Protein AF-A0A7C4URZ7-F1 (afdb_monomer_lite)

pLDDT: mean 96.56, std 5.15, range [60.91, 98.88]

Secondary structure (DSSP, 8-state):
-EEEEE-SSS--HHHHHHHTT-TTEEEEEEEE--TT-TTS---TTS-GGGTTTEEEEEE-TT-BHHHHHHHIIIIIHHHHHHH--SEEEEEE-STTBTT-TT---BB-HHHHHHHHHHHHHHHHHHSTT-EEEEE----SHHHHHHHHHHHHHHHHT---S--------SPPP--HHHHHHHHHHHT--

Structure (mmCIF, N/CA/C/O backbone):
data_AF-A0A7C4URZ7-F1
#
_entry.id   AF-A0A7C4URZ7-F1
#
loop_
_atom_site.group_PDB
_atom_site.id
_atom_site.type_symbol
_atom_site.label_atom_id
_atom_site.label_alt_id
_atom_site.label_comp_id
_atom_site.label_asym_id
_atom_site.label_entity_id
_atom_site.label_seq_id
_atom_site.pdbx_PDB_ins_code
_atom_site.Cartn_x
_atom_site.Cartn_y
_atom_site.Cartn_z
_atom_site.occupancy
_atom_site.B_iso_or_equiv
_atom_site.auth_seq_id
_atom_site.auth_comp_id
_atom_site.auth_asym_id
_atom_site.auth_atom_id
_atom_site.pdbx_PDB_model_num
ATOM 1 N N . ARG A 1 1 ? -17.005 -3.823 10.855 1.00 96.38 1 ARG A N 1
ATOM 2 C CA . ARG A 1 1 ? -16.016 -2.817 10.401 1.00 96.38 1 ARG A CA 1
ATOM 3 C C . ARG A 1 1 ? -15.170 -3.443 9.309 1.00 96.38 1 ARG A C 1
ATOM 5 O O . ARG A 1 1 ? -14.733 -4.574 9.503 1.00 96.38 1 ARG A O 1
ATOM 12 N N . VAL A 1 2 ? -14.980 -2.748 8.192 1.00 98.56 2 VAL A N 1
ATOM 13 C CA . VAL A 1 2 ? -14.210 -3.235 7.035 1.00 98.56 2 VAL A CA 1
ATOM 14 C C . VAL A 1 2 ? -13.019 -2.312 6.809 1.00 98.56 2 VAL A C 1
ATOM 16 O O . VAL A 1 2 ? -13.186 -1.099 6.845 1.00 98.56 2 VAL A O 1
ATOM 19 N N . MET A 1 3 ? -11.830 -2.869 6.615 1.00 98.75 3 MET A N 1
ATOM 20 C CA . MET A 1 3 ? -10.646 -2.101 6.230 1.00 98.75 3 MET A CA 1
ATOM 21 C C . MET A 1 3 ? -10.274 -2.445 4.794 1.00 98.75 3 MET A C 1
ATOM 23 O O . MET A 1 3 ? -10.299 -3.615 4.424 1.00 98.75 3 MET A O 1
ATOM 27 N N . ILE A 1 4 ? -9.942 -1.431 4.007 1.00 98.88 4 ILE A N 1
ATOM 28 C CA . ILE A 1 4 ? -9.441 -1.565 2.646 1.00 98.88 4 ILE A CA 1
ATOM 29 C C . ILE A 1 4 ? -8.001 -1.061 2.644 1.00 98.88 4 ILE A C 1
ATOM 31 O O . ILE A 1 4 ? -7.746 0.062 3.088 1.00 98.88 4 ILE A O 1
ATOM 35 N N . ILE A 1 5 ? -7.082 -1.898 2.178 1.00 98.81 5 ILE A N 1
ATOM 36 C CA . ILE A 1 5 ? -5.707 -1.515 1.867 1.00 98.81 5 ILE A CA 1
ATOM 37 C C . ILE A 1 5 ? -5.587 -1.551 0.348 1.00 98.81 5 ILE A C 1
ATOM 39 O O . ILE A 1 5 ? -5.891 -2.558 -0.281 1.00 98.81 5 ILE A O 1
ATOM 43 N N . ASP A 1 6 ? -5.175 -0.438 -0.222 1.00 98.88 6 ASP A N 1
ATOM 44 C CA . ASP A 1 6 ? -4.997 -0.239 -1.646 1.00 98.88 6 ASP A CA 1
ATOM 45 C C . ASP A 1 6 ? -3.515 0.030 -1.901 1.00 98.88 6 ASP A C 1
ATOM 47 O O . ASP A 1 6 ? -2.942 0.972 -1.349 1.00 98.88 6 ASP A O 1
ATOM 51 N N . TYR A 1 7 ? -2.888 -0.854 -2.666 1.00 95.94 7 TYR A N 1
ATOM 52 C CA . TYR A 1 7 ? -1.520 -0.682 -3.146 1.00 95.94 7 TYR A CA 1
ATOM 53 C C . TYR A 1 7 ? -1.430 -0.862 -4.667 1.00 95.94 7 TYR A C 1
ATOM 55 O O . TYR A 1 7 ? -0.393 -1.280 -5.180 1.00 95.94 7 TYR A O 1
ATOM 63 N N . ASP A 1 8 ? -2.513 -0.520 -5.379 1.00 98.62 8 ASP A N 1
ATOM 64 C CA . ASP A 1 8 ? -2.433 -0.064 -6.771 1.00 98.62 8 ASP A CA 1
ATOM 65 C C . ASP A 1 8 ? -1.565 1.205 -6.848 1.00 98.62 8 ASP A C 1
ATOM 67 O O . ASP A 1 8 ? -1.518 2.017 -5.917 1.00 98.62 8 ASP A O 1
ATOM 71 N N . ALA A 1 9 ? -0.843 1.387 -7.951 1.00 98.50 9 ALA A N 1
ATOM 72 C CA . ALA A 1 9 ? 0.051 2.529 -8.101 1.00 98.50 9 ALA A CA 1
ATOM 73 C C . ALA A 1 9 ? -0.673 3.881 -8.138 1.00 98.50 9 ALA A C 1
ATOM 75 O O . ALA A 1 9 ? -0.032 4.918 -7.929 1.00 98.50 9 ALA A O 1
ATOM 76 N N . HIS A 1 10 ? -1.974 3.897 -8.422 1.00 98.75 10 HIS A N 1
ATOM 77 C CA . HIS A 1 10 ? -2.792 5.096 -8.482 1.00 98.75 10 HIS A CA 1
ATOM 78 C C . HIS A 1 10 ? -3.602 5.262 -7.201 1.00 98.75 10 HIS A C 1
ATOM 80 O O . HIS A 1 10 ? -4.107 4.315 -6.612 1.00 98.75 10 HIS A O 1
ATOM 86 N N . HIS A 1 11 ? -3.797 6.511 -6.782 1.00 98.69 11 HIS A N 1
ATOM 87 C CA . HIS A 1 11 ? -4.704 6.779 -5.675 1.00 98.69 11 HIS A CA 1
ATOM 88 C C . HIS A 1 11 ? -6.128 6.326 -6.033 1.00 98.69 11 HIS A C 1
ATOM 90 O O . HIS A 1 11 ? -6.717 6.852 -6.983 1.00 98.69 11 HIS A O 1
ATOM 96 N N . GLY A 1 12 ? -6.708 5.435 -5.222 1.00 98.50 12 GLY A N 1
ATOM 97 C CA . GLY A 1 12 ? -8.110 5.012 -5.284 1.00 98.50 12 GLY A CA 1
ATOM 98 C C . GLY A 1 12 ? -9.101 6.123 -4.909 1.00 98.50 12 GLY A C 1
ATOM 99 O O . GLY A 1 12 ? -9.880 6.009 -3.960 1.00 98.50 12 GLY A O 1
ATOM 100 N N . ASN A 1 13 ? -9.098 7.219 -5.669 1.00 98.19 13 ASN A N 1
ATOM 101 C CA . ASN A 1 13 ? -9.884 8.428 -5.428 1.00 98.19 13 ASN A CA 1
ATOM 102 C C . ASN A 1 13 ? -11.398 8.167 -5.373 1.00 98.19 13 ASN A C 1
ATOM 104 O O . ASN A 1 13 ? -12.099 8.783 -4.567 1.00 98.19 13 ASN A O 1
ATOM 108 N N . GLY A 1 14 ? -11.905 7.240 -6.191 1.00 98.31 14 GLY A N 1
ATOM 109 C CA . GLY A 1 14 ? -13.301 6.805 -6.158 1.00 98.31 14 GLY A CA 1
ATOM 110 C C . GLY A 1 14 ? -13.665 6.128 -4.835 1.00 98.31 14 GLY A C 1
ATOM 111 O O . GLY A 1 14 ? -14.660 6.496 -4.207 1.00 98.31 14 GLY A O 1
ATOM 112 N N . THR A 1 15 ? -12.823 5.199 -4.376 1.00 98.50 15 THR A N 1
ATOM 113 C CA . THR A 1 15 ? -12.983 4.493 -3.097 1.00 98.50 15 THR A CA 1
ATOM 114 C C . THR A 1 15 ? -12.911 5.468 -1.923 1.00 98.50 15 THR A C 1
ATOM 116 O O . THR A 1 15 ? -13.807 5.471 -1.075 1.00 98.50 15 THR A O 1
ATOM 119 N N . GLN A 1 16 ? -11.926 6.374 -1.915 1.00 98.44 16 GLN A N 1
ATOM 120 C CA . GLN A 1 16 ? -11.837 7.437 -0.912 1.00 98.44 16 GLN A CA 1
ATOM 121 C C . GLN A 1 16 ? -13.115 8.287 -0.874 1.00 98.44 16 GLN A C 1
ATOM 123 O O . GLN A 1 16 ? -13.692 8.487 0.197 1.00 98.44 16 GLN A O 1
ATOM 128 N N . ALA A 1 17 ? -13.573 8.784 -2.027 1.00 98.00 17 ALA A N 1
ATOM 129 C CA . ALA A 1 17 ? -14.741 9.658 -2.109 1.00 98.00 17 ALA A CA 1
ATOM 130 C C . ALA A 1 17 ? -16.023 8.960 -1.629 1.00 98.00 17 ALA A C 1
ATOM 132 O O . ALA A 1 17 ? -16.805 9.552 -0.883 1.00 98.00 17 ALA A O 1
ATOM 133 N N . ALA A 1 18 ? -16.218 7.693 -2.007 1.00 98.12 18 ALA A N 1
ATOM 134 C CA . ALA A 1 18 ? -17.380 6.907 -1.607 1.00 98.12 18 ALA A CA 1
ATOM 135 C C . ALA A 1 18 ? -17.420 6.633 -0.093 1.00 98.12 18 ALA A C 1
ATOM 137 O O . ALA A 1 18 ? -18.496 6.586 0.503 1.00 98.12 18 ALA A O 1
ATOM 138 N N . LEU A 1 19 ? -16.253 6.469 0.537 1.00 97.56 19 LEU A N 1
ATOM 139 C CA . LEU A 1 19 ? -16.133 6.061 1.938 1.00 97.56 19 LEU A CA 1
ATOM 140 C C . LEU A 1 19 ? -15.854 7.227 2.891 1.00 97.56 19 LEU A C 1
ATOM 142 O O . LEU A 1 19 ? -15.791 7.027 4.107 1.00 97.56 19 LEU A O 1
ATOM 146 N N . LEU A 1 20 ? -15.721 8.456 2.382 1.00 96.56 20 LEU A N 1
ATOM 147 C CA . LEU A 1 20 ? -15.306 9.619 3.170 1.00 96.56 20 LEU A CA 1
ATOM 148 C C . LEU A 1 20 ? -16.192 9.883 4.394 1.00 96.56 20 LEU A C 1
ATOM 150 O O . LEU A 1 20 ? -15.677 10.373 5.390 1.00 96.56 20 LEU A O 1
ATOM 154 N N . ASN A 1 21 ? -17.475 9.513 4.370 1.00 96.12 21 ASN A N 1
ATOM 155 C CA . ASN A 1 21 ? -18.400 9.683 5.501 1.00 96.12 21 ASN A CA 1
ATOM 156 C C . ASN A 1 21 ? -18.914 8.353 6.087 1.00 96.12 21 ASN A C 1
ATOM 158 O O . ASN A 1 21 ? -19.810 8.354 6.926 1.00 96.12 21 ASN A O 1
ATOM 162 N N . GLU A 1 22 ? -18.370 7.214 5.654 1.00 97.75 22 GLU A N 1
ATOM 163 C CA . GLU A 1 22 ? -18.776 5.894 6.138 1.00 97.75 22 GLU A CA 1
ATOM 164 C C . GLU A 1 22 ? -17.850 5.431 7.272 1.00 97.75 22 GLU A C 1
ATOM 166 O O . GLU A 1 22 ? -16.783 4.862 7.048 1.00 97.75 22 GLU A O 1
ATOM 171 N N . GLU A 1 23 ? -18.253 5.670 8.520 1.00 96.75 23 GLU A N 1
ATOM 172 C CA . GLU A 1 23 ? -17.434 5.360 9.702 1.00 96.75 23 GLU A CA 1
ATOM 173 C C . GLU A 1 23 ? -17.198 3.857 9.922 1.00 96.75 23 GLU A C 1
ATOM 175 O O . GLU A 1 23 ? -16.264 3.468 10.628 1.00 96.75 23 GLU A O 1
ATOM 180 N N . ARG A 1 24 ? -18.008 2.983 9.309 1.00 98.06 24 ARG A N 1
ATOM 181 C CA . ARG A 1 24 ? -17.829 1.526 9.408 1.00 98.06 24 ARG A CA 1
ATOM 182 C C . ARG A 1 24 ? -16.720 1.005 8.494 1.00 98.06 24 ARG A C 1
ATOM 184 O O . ARG A 1 24 ? -16.402 -0.189 8.604 1.00 98.06 24 ARG A O 1
ATOM 191 N N . VAL A 1 25 ? -16.149 1.857 7.635 1.00 98.56 25 VAL A N 1
ATOM 192 C CA . VAL A 1 25 ? -15.098 1.503 6.676 1.00 98.56 25 VAL A CA 1
ATOM 193 C C . VAL A 1 25 ? -13.885 2.429 6.803 1.00 98.56 25 VAL A C 1
ATOM 195 O O . VAL A 1 25 ? -14.021 3.652 6.886 1.00 98.56 25 VAL A O 1
ATOM 198 N N . ALA A 1 26 ? -12.696 1.833 6.801 1.00 98.62 26 ALA A N 1
ATOM 199 C CA . ALA A 1 26 ? -11.421 2.535 6.719 1.00 98.62 26 ALA A CA 1
ATOM 200 C C . ALA A 1 26 ? -10.718 2.201 5.400 1.00 98.62 26 ALA A C 1
ATOM 202 O O . ALA A 1 26 ? -10.806 1.069 4.930 1.00 98.62 26 ALA A O 1
ATOM 203 N N . PHE A 1 27 ? -10.045 3.183 4.814 1.00 98.88 27 PHE A N 1
ATOM 204 C CA . PHE A 1 27 ? -9.352 3.092 3.535 1.00 98.88 27 PHE A CA 1
ATOM 205 C C . PHE A 1 27 ? -7.931 3.640 3.679 1.00 98.88 27 PHE A C 1
ATOM 207 O O . PHE A 1 27 ? -7.735 4.751 4.178 1.00 98.88 27 PHE A O 1
ATOM 214 N N . LEU A 1 28 ? -6.954 2.850 3.252 1.00 98.81 28 LEU A N 1
ATOM 215 C CA . LEU A 1 28 ? -5.555 3.236 3.152 1.00 98.81 28 LEU A CA 1
ATOM 216 C C . LEU A 1 28 ? -5.117 3.035 1.709 1.00 98.81 28 LEU A C 1
ATOM 218 O O . LEU A 1 28 ? -5.299 1.940 1.195 1.00 98.81 28 LEU A O 1
ATOM 222 N N . SER A 1 29 ? -4.524 4.054 1.091 1.00 98.81 29 SER A N 1
ATOM 223 C CA . SER A 1 29 ? -3.971 3.965 -0.263 1.00 98.81 29 SER A CA 1
ATOM 224 C C . SER A 1 29 ? -2.484 4.310 -0.273 1.00 98.81 29 SER A C 1
ATOM 226 O O . SER A 1 29 ? -2.094 5.377 0.209 1.00 98.81 29 SER A O 1
ATOM 228 N N . VAL A 1 30 ? -1.667 3.409 -0.819 1.00 98.81 30 VAL A N 1
ATOM 229 C CA . VAL A 1 30 ? -0.232 3.574 -1.070 1.00 98.81 30 VAL A CA 1
ATOM 230 C C . VAL A 1 30 ? -0.025 3.684 -2.569 1.00 98.81 30 VAL A C 1
ATOM 232 O O . VAL A 1 30 ? -0.192 2.704 -3.279 1.00 98.81 30 VAL A O 1
ATOM 235 N N . HIS A 1 31 ? 0.342 4.866 -3.047 1.00 98.81 31 HIS A N 1
ATOM 236 C CA . HIS A 1 31 ? 0.322 5.163 -4.477 1.00 98.81 31 HIS A CA 1
ATOM 237 C C . HIS A 1 31 ? 1.449 6.112 -4.862 1.00 98.81 31 HIS A C 1
ATOM 239 O O . HIS A 1 31 ? 1.954 6.886 -4.044 1.00 98.81 31 HIS A O 1
ATOM 245 N N . GLN A 1 32 ? 1.809 6.106 -6.140 1.00 98.62 32 GLN A N 1
ATOM 246 C CA . GLN A 1 32 ? 2.707 7.099 -6.700 1.00 98.62 32 GLN A CA 1
ATOM 247 C C . GLN A 1 32 ? 2.042 8.477 -6.673 1.00 98.62 32 GLN A C 1
ATOM 249 O O . GLN A 1 32 ? 0.879 8.643 -7.044 1.00 98.62 32 GLN A O 1
ATOM 254 N N . PHE A 1 33 ? 2.793 9.497 -6.263 1.00 97.94 33 PHE A N 1
ATOM 255 C CA . PHE A 1 33 ? 2.275 10.856 -6.204 1.00 97.94 33 PHE A CA 1
ATOM 256 C C . PHE A 1 33 ? 3.335 11.884 -6.591 1.00 97.94 33 PHE A C 1
ATOM 258 O O . PHE A 1 33 ? 4.322 12.105 -5.891 1.00 97.94 33 PHE A O 1
ATOM 265 N N . GLN A 1 34 ? 3.093 12.563 -7.708 1.00 94.38 34 GLN A N 1
ATOM 266 C CA . GLN A 1 34 ? 3.902 13.677 -8.192 1.00 94.38 34 GLN A CA 1
ATOM 267 C C . GLN A 1 34 ? 3.040 14.617 -9.048 1.00 94.38 34 GLN A C 1
ATOM 269 O O . GLN A 1 34 ? 1.986 14.197 -9.539 1.00 94.38 34 GLN A O 1
ATOM 274 N N . PRO A 1 35 ? 3.447 15.885 -9.252 1.00 94.00 35 PRO A N 1
ATOM 275 C CA . PRO A 1 35 ? 2.690 16.819 -10.078 1.00 94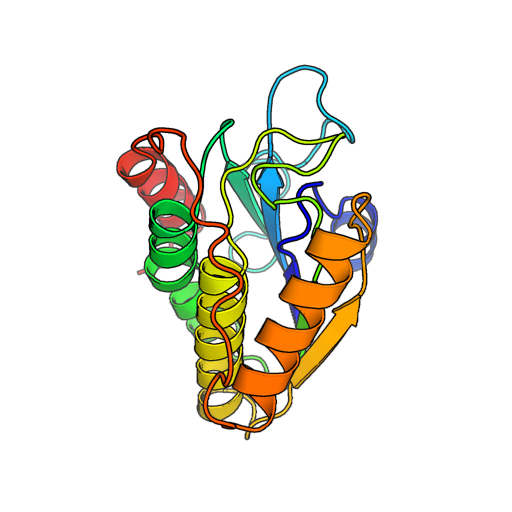.00 35 PRO A CA 1
AT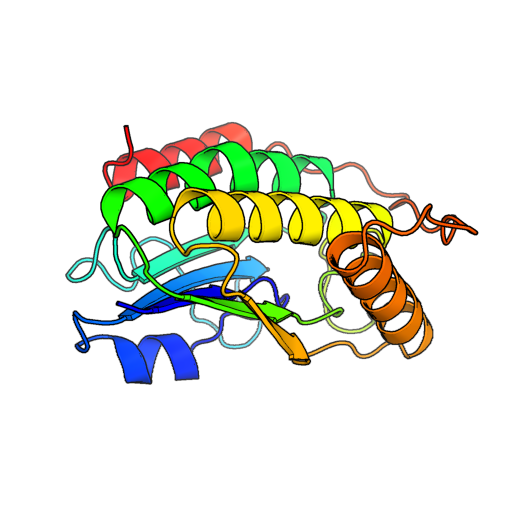OM 276 C C . PRO A 1 35 ? 2.376 16.243 -11.466 1.00 94.00 35 PRO A C 1
ATOM 278 O O . PRO A 1 35 ? 3.276 15.828 -12.192 1.00 94.00 35 PRO A O 1
ATOM 281 N N . GLY A 1 36 ? 1.092 16.230 -11.830 1.00 93.00 36 GLY A N 1
ATOM 282 C CA . GLY A 1 36 ? 0.617 15.724 -13.121 1.00 93.00 36 GLY A CA 1
ATOM 283 C C . GLY A 1 36 ? 0.405 14.207 -13.205 1.00 93.00 36 GLY A C 1
ATOM 284 O O . GLY A 1 36 ? -0.051 13.743 -14.246 1.00 93.00 36 GLY A O 1
ATOM 285 N N . PHE A 1 37 ? 0.683 13.438 -12.146 1.00 96.75 37 PHE A N 1
ATOM 286 C CA . PHE A 1 37 ? 0.364 12.008 -12.111 1.00 96.75 37 PHE A CA 1
ATOM 287 C C . PHE A 1 37 ? -1.135 11.783 -11.875 1.00 96.75 37 PHE A C 1
ATOM 289 O O . PHE A 1 37 ? -1.749 12.466 -11.052 1.00 96.75 37 PHE A O 1
ATOM 296 N N . TYR A 1 38 ? -1.736 10.847 -12.611 1.00 97.56 38 TYR A N 1
ATOM 297 C CA . TYR A 1 38 ? -3.151 10.506 -12.458 1.00 97.56 38 TYR A CA 1
ATOM 298 C C . TYR A 1 38 ? -3.405 9.878 -11.074 1.00 97.56 38 TYR A C 1
ATOM 300 O O . TYR A 1 38 ? -2.566 9.118 -10.604 1.00 97.56 38 TYR A O 1
ATOM 308 N N . PRO A 1 39 ? -4.536 10.152 -10.401 1.00 97.88 39 PRO A N 1
ATOM 309 C CA . PRO A 1 39 ? -5.635 11.052 -10.776 1.00 97.88 39 PRO A CA 1
ATOM 310 C C . PRO A 1 39 ? -5.457 12.511 -10.311 1.00 97.88 39 PRO A C 1
ATOM 312 O O . PRO A 1 39 ? -6.410 13.287 -10.356 1.00 97.88 39 PRO A O 1
ATOM 315 N N . GLY A 1 40 ? -4.277 12.900 -9.823 1.00 96.94 40 GLY A N 1
ATOM 316 C CA . GLY A 1 40 ? -4.013 14.242 -9.283 1.00 96.94 40 GLY A CA 1
ATOM 317 C C . GLY A 1 40 ? -4.535 14.471 -7.858 1.00 96.94 40 GLY A C 1
ATOM 318 O O . GLY A 1 40 ? -4.593 15.611 -7.404 1.00 96.94 40 GLY A O 1
ATOM 319 N N . THR A 1 41 ? -4.911 13.397 -7.162 1.00 97.88 41 THR A N 1
ATOM 320 C CA . THR A 1 41 ? -5.321 13.362 -5.744 1.00 97.88 41 THR A CA 1
ATOM 321 C C . THR A 1 41 ? -4.483 12.312 -5.008 1.00 97.88 41 THR A C 1
ATOM 323 O O . THR A 1 41 ? -3.671 11.638 -5.639 1.00 97.88 41 THR A O 1
ATOM 326 N N . GLY A 1 42 ? -4.657 12.175 -3.696 1.00 97.62 42 GLY A N 1
ATOM 327 C CA . GLY A 1 42 ? -3.889 11.270 -2.839 1.00 97.62 42 GLY A CA 1
ATOM 328 C C . GLY A 1 42 ? -2.893 11.991 -1.926 1.00 97.62 42 GLY A C 1
ATOM 329 O O . GLY A 1 42 ? -1.991 11.384 -1.352 1.00 97.62 42 GLY A O 1
ATOM 330 N N . ALA A 1 43 ? -3.031 13.307 -1.740 1.00 97.75 43 ALA A N 1
ATOM 331 C CA . ALA A 1 43 ? -2.155 14.007 -0.807 1.00 97.75 43 ALA A CA 1
ATOM 332 C C . ALA A 1 43 ? -2.424 13.538 0.638 1.00 97.75 43 ALA A C 1
ATOM 334 O O . ALA A 1 43 ? -3.568 13.320 1.046 1.00 97.75 43 ALA A O 1
ATOM 335 N N . MET A 1 44 ? -1.368 13.441 1.454 1.00 96.88 44 MET A N 1
ATOM 336 C CA . MET A 1 44 ? -1.447 13.014 2.865 1.00 96.88 44 MET A CA 1
ATOM 337 C C . MET A 1 44 ? -2.481 13.815 3.685 1.00 96.88 44 MET A C 1
ATOM 339 O O . MET A 1 44 ? -3.123 13.299 4.600 1.00 96.88 44 MET A O 1
ATOM 343 N N . ASN A 1 45 ? -2.645 15.100 3.376 1.00 96.00 45 ASN A N 1
ATOM 344 C CA . ASN A 1 45 ? -3.530 16.021 4.086 1.00 96.00 45 ASN A CA 1
ATOM 345 C C . ASN A 1 45 ? -4.901 16.211 3.412 1.00 96.00 45 ASN A C 1
ATOM 347 O O . ASN A 1 45 ? -5.623 17.125 3.800 1.00 96.00 45 ASN A O 1
ATOM 351 N N . GLU A 1 46 ? -5.268 15.377 2.437 1.00 95.56 46 GLU A N 1
ATOM 352 C CA . GLU A 1 46 ? -6.494 15.552 1.645 1.00 95.56 46 GLU A CA 1
ATOM 353 C C . GLU A 1 46 ? -7.783 15.230 2.421 1.00 95.56 46 GLU A C 1
ATOM 355 O O . GLU A 1 46 ? -8.825 15.829 2.165 1.00 95.56 46 GLU A O 1
ATOM 360 N N . ALA A 1 47 ? -7.711 14.358 3.433 1.00 95.69 47 ALA A N 1
ATOM 361 C CA . ALA A 1 47 ? -8.851 13.977 4.274 1.00 95.69 47 ALA A CA 1
ATOM 362 C C . ALA A 1 47 ? -8.648 14.346 5.764 1.00 95.69 47 ALA A C 1
ATOM 364 O O . ALA A 1 47 ? -8.672 13.474 6.639 1.00 95.69 47 ALA A O 1
ATOM 365 N N . PRO A 1 48 ? -8.466 15.636 6.118 1.00 96.25 48 PRO A N 1
ATOM 366 C CA . PRO A 1 48 ? -8.096 16.047 7.477 1.00 96.25 48 PRO A CA 1
ATOM 367 C C . PRO A 1 48 ? -9.180 15.748 8.525 1.00 96.25 48 PRO A C 1
ATOM 369 O O . PRO A 1 48 ? -8.871 15.632 9.710 1.00 96.25 48 PRO A O 1
ATOM 372 N N . HIS A 1 49 ? -10.437 15.596 8.102 1.00 95.81 49 HIS A N 1
ATOM 373 C CA . HIS A 1 49 ? -11.576 15.273 8.967 1.00 95.81 49 HIS A CA 1
ATOM 374 C C . HIS A 1 49 ? -11.765 13.766 9.198 1.00 95.81 49 HIS A C 1
ATOM 376 O O . HIS A 1 49 ? -12.556 13.378 10.050 1.00 95.81 49 HIS A O 1
ATOM 382 N N . ALA A 1 50 ? -11.034 12.918 8.467 1.00 97.06 50 ALA A N 1
ATOM 383 C CA . ALA A 1 50 ? -11.129 11.462 8.547 1.00 97.06 50 ALA A CA 1
ATOM 384 C C . ALA A 1 50 ? -9.784 10.812 8.917 1.00 97.06 50 ALA A C 1
ATOM 386 O O . ALA A 1 50 ? -9.499 9.681 8.522 1.00 97.06 50 ALA A O 1
ATOM 387 N N . LYS A 1 51 ? -8.942 11.518 9.689 1.00 96.38 51 LYS A N 1
ATOM 388 C CA . LYS A 1 51 ? -7.665 10.982 10.187 1.00 96.38 51 LYS A CA 1
ATOM 389 C C . LYS A 1 51 ? -7.862 9.628 10.870 1.00 96.38 51 LYS A C 1
ATOM 391 O O . LYS A 1 51 ? -8.867 9.413 11.541 1.00 96.38 51 LYS A O 1
ATOM 396 N N . LYS A 1 52 ? -6.879 8.733 10.716 1.00 96.50 52 LYS A N 1
ATOM 397 C CA . LYS A 1 52 ? -6.908 7.340 11.200 1.00 96.50 52 LYS A CA 1
ATOM 398 C C . LYS A 1 52 ? -7.964 6.445 10.539 1.00 96.50 52 LYS A C 1
ATOM 400 O O . LYS A 1 52 ? -8.050 5.278 10.904 1.00 96.50 52 LYS A O 1
ATOM 405 N N . ARG A 1 53 ? -8.748 6.955 9.580 1.00 97.75 53 ARG A N 1
ATOM 406 C CA . ARG A 1 53 ? -9.734 6.175 8.817 1.00 97.75 53 ARG A CA 1
ATOM 407 C C . ARG A 1 53 ? -9.522 6.270 7.309 1.00 97.75 53 ARG A C 1
ATOM 409 O O . ARG A 1 53 ? -9.656 5.257 6.643 1.00 97.75 53 ARG A O 1
ATOM 416 N N . ILE A 1 54 ? -9.181 7.451 6.799 1.00 98.56 54 ILE A N 1
ATOM 417 C CA . ILE A 1 54 ? -8.707 7.674 5.431 1.00 98.56 54 ILE A CA 1
ATOM 418 C C . ILE A 1 54 ? -7.228 8.053 5.522 1.00 98.56 54 ILE A C 1
ATOM 420 O O . ILE A 1 54 ? -6.890 9.068 6.141 1.00 98.56 54 ILE A O 1
ATOM 424 N N . VAL A 1 55 ? -6.357 7.207 4.974 1.00 98.75 55 VAL A N 1
ATOM 425 C CA . VAL A 1 55 ? -4.897 7.330 5.077 1.00 98.75 55 VAL A CA 1
ATOM 426 C C . VAL A 1 55 ? -4.289 7.278 3.682 1.00 98.75 55 VAL A C 1
ATOM 428 O O . VAL A 1 55 ? -4.351 6.250 3.017 1.00 98.75 55 VAL A O 1
ATOM 431 N N . ASN A 1 56 ? -3.665 8.374 3.263 1.00 98.75 56 ASN A N 1
ATOM 432 C CA . ASN A 1 56 ? -2.955 8.433 1.991 1.00 98.75 56 ASN A CA 1
ATOM 433 C C . ASN A 1 56 ? -1.453 8.386 2.236 1.00 98.75 56 ASN A C 1
ATOM 435 O O . ASN A 1 56 ? -0.919 9.190 3.007 1.00 98.75 56 ASN A O 1
ATOM 439 N N . VAL A 1 57 ? -0.785 7.466 1.547 1.00 98.75 57 VAL A N 1
ATOM 440 C CA . VAL A 1 57 ? 0.664 7.278 1.561 1.00 98.75 57 VAL A CA 1
ATOM 441 C C . VAL A 1 57 ? 1.202 7.606 0.162 1.00 98.75 57 VAL A C 1
ATOM 443 O O . VAL A 1 57 ? 1.416 6.704 -0.646 1.00 98.75 57 VAL A O 1
ATOM 446 N N . PRO A 1 58 ? 1.390 8.903 -0.152 1.00 98.44 58 PRO A N 1
ATOM 447 C CA . PRO A 1 58 ? 1.963 9.328 -1.423 1.00 98.44 58 PRO A CA 1
ATOM 448 C C . PRO A 1 58 ? 3.458 8.994 -1.472 1.00 98.44 58 PRO A C 1
ATOM 450 O O . PRO A 1 58 ? 4.237 9.523 -0.670 1.00 98.44 58 PRO A O 1
ATOM 453 N N . LEU A 1 59 ? 3.856 8.158 -2.429 1.00 98.56 59 LEU A N 1
ATOM 454 C CA . LEU A 1 59 ? 5.231 7.712 -2.633 1.00 98.56 59 LEU A CA 1
ATOM 455 C C . LEU A 1 59 ? 5.885 8.375 -3.859 1.00 98.56 59 LEU A C 1
ATOM 457 O O . LEU A 1 59 ? 5.215 8.636 -4.865 1.00 98.56 59 LEU A O 1
ATOM 461 N N . PRO A 1 60 ? 7.200 8.654 -3.795 1.00 98.00 60 PRO A N 1
ATOM 462 C CA . PRO A 1 60 ? 7.968 9.097 -4.952 1.00 98.00 60 PRO A CA 1
ATOM 463 C C . PRO A 1 60 ? 8.251 7.937 -5.918 1.00 98.00 60 PRO A C 1
ATOM 465 O O . PRO A 1 60 ? 8.112 6.762 -5.577 1.00 98.00 60 PRO A O 1
ATOM 468 N N . ALA A 1 61 ? 8.716 8.274 -7.122 1.00 97.56 61 ALA A N 1
ATOM 469 C CA . ALA A 1 61 ? 9.225 7.291 -8.073 1.00 97.56 61 ALA A CA 1
ATOM 470 C C . ALA A 1 61 ? 10.314 6.401 -7.442 1.00 97.56 61 ALA A C 1
ATOM 472 O O . ALA A 1 61 ? 11.131 6.869 -6.647 1.00 97.56 61 ALA A O 1
ATOM 473 N N . ARG A 1 62 ? 10.351 5.137 -7.870 1.00 98.31 62 ARG A N 1
ATOM 474 C CA . ARG A 1 62 ? 11.264 4.054 -7.472 1.00 98.31 62 ARG A CA 1
ATOM 475 C C . ARG A 1 62 ? 11.099 3.541 -6.047 1.00 98.31 62 ARG A C 1
ATOM 477 O O . ARG A 1 62 ? 11.861 2.666 -5.657 1.00 98.31 62 ARG A O 1
ATOM 484 N N . ALA A 1 63 ? 10.125 4.035 -5.283 1.00 98.62 63 ALA A N 1
ATOM 485 C CA . ALA A 1 63 ? 9.752 3.403 -4.023 1.00 98.62 63 ALA A CA 1
ATOM 486 C C . ALA A 1 63 ? 9.374 1.935 -4.282 1.00 98.62 63 ALA A C 1
ATOM 488 O O . ALA A 1 63 ? 8.432 1.668 -5.033 1.00 98.62 63 ALA A O 1
ATOM 489 N N . GLY A 1 64 ? 10.152 1.008 -3.725 1.00 98.38 64 GLY A N 1
ATOM 490 C CA . GLY A 1 64 ? 10.088 -0.415 -4.033 1.00 98.38 64 GLY A CA 1
ATOM 491 C C . GLY A 1 64 ? 9.947 -1.267 -2.784 1.00 98.38 64 GLY A C 1
ATOM 492 O O . GLY A 1 64 ? 9.342 -0.842 -1.801 1.00 98.38 64 GLY A O 1
ATOM 493 N N . ASP A 1 65 ? 10.459 -2.491 -2.840 1.00 98.50 65 ASP A N 1
ATOM 494 C CA . ASP A 1 65 ? 10.222 -3.516 -1.822 1.00 98.50 65 ASP A CA 1
ATOM 495 C C . ASP A 1 65 ? 10.550 -3.038 -0.398 1.00 98.50 65 ASP A C 1
ATOM 497 O O . ASP A 1 65 ? 9.744 -3.243 0.513 1.00 98.50 65 ASP A O 1
ATOM 501 N N . THR A 1 66 ? 11.677 -2.344 -0.211 1.00 98.38 66 THR A N 1
ATOM 502 C CA . THR A 1 66 ? 12.125 -1.852 1.103 1.00 98.38 66 THR A CA 1
ATOM 503 C C . THR A 1 66 ? 11.208 -0.748 1.626 1.00 98.38 66 THR A C 1
ATOM 505 O O . THR A 1 66 ? 10.803 -0.760 2.791 1.00 98.38 66 THR A O 1
ATOM 508 N N . VAL A 1 67 ? 10.839 0.206 0.765 1.00 98.62 67 VAL A N 1
ATOM 509 C CA . VAL A 1 67 ? 9.914 1.286 1.133 1.00 98.62 67 VAL A CA 1
ATOM 510 C C . VAL A 1 67 ? 8.531 0.726 1.463 1.00 98.62 67 VAL A C 1
ATOM 512 O O . VAL A 1 67 ? 7.940 1.116 2.469 1.00 98.62 67 VAL A O 1
ATOM 515 N N . TYR A 1 68 ? 8.015 -0.203 0.658 1.00 98.62 68 TYR A N 1
ATOM 516 C CA . TYR A 1 68 ? 6.709 -0.824 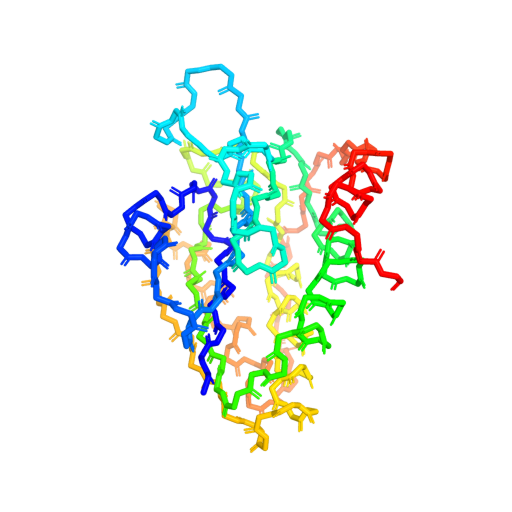0.881 1.00 98.62 68 TYR A CA 1
ATOM 517 C C . TYR A 1 68 ? 6.679 -1.696 2.142 1.00 98.62 68 TYR A C 1
ATOM 519 O O . TYR A 1 68 ? 5.683 -1.669 2.867 1.00 98.62 68 TYR A O 1
ATOM 527 N N . GLU A 1 69 ? 7.764 -2.411 2.454 1.00 98.25 69 GLU A N 1
ATOM 528 C CA . GLU A 1 69 ? 7.906 -3.110 3.734 1.00 98.25 69 GLU A CA 1
ATOM 529 C C . GLU A 1 69 ? 7.834 -2.124 4.905 1.00 98.25 69 GLU A C 1
ATOM 531 O O . GLU A 1 69 ? 7.054 -2.328 5.840 1.00 98.25 69 GLU A O 1
ATOM 536 N N . TYR A 1 70 ? 8.567 -1.011 4.821 1.00 98.31 70 TYR A N 1
ATOM 537 C CA . TYR A 1 70 ? 8.536 0.014 5.860 1.00 98.31 70 TYR A CA 1
ATOM 538 C C . TYR A 1 70 ? 7.143 0.649 6.005 1.00 98.31 70 TYR A C 1
ATOM 540 O O . TYR A 1 70 ? 6.672 0.850 7.124 1.00 98.31 70 TYR A O 1
ATOM 548 N N . VAL A 1 71 ? 6.427 0.908 4.903 1.00 98.50 71 VAL A N 1
ATOM 549 C CA . VAL A 1 71 ? 5.025 1.365 4.945 1.00 98.50 71 VAL A CA 1
ATOM 550 C C . VAL A 1 71 ? 4.129 0.333 5.636 1.00 98.50 71 VAL A C 1
ATOM 552 O O . VAL A 1 71 ? 3.304 0.706 6.475 1.00 98.50 71 VAL A O 1
ATOM 555 N N . ALA A 1 72 ? 4.277 -0.954 5.322 1.00 97.88 72 ALA A N 1
ATOM 556 C CA . ALA A 1 72 ? 3.470 -2.000 5.939 1.00 97.88 72 ALA A CA 1
ATOM 557 C C . ALA A 1 72 ? 3.695 -2.067 7.460 1.00 97.88 72 ALA A C 1
ATOM 559 O O . ALA A 1 72 ? 2.730 -2.088 8.232 1.00 97.88 72 ALA A O 1
ATOM 560 N N . ASP A 1 73 ? 4.951 -2.000 7.899 1.00 96.31 73 ASP A N 1
ATOM 561 C CA . ASP A 1 73 ? 5.304 -2.071 9.317 1.00 96.31 73 ASP A CA 1
ATOM 562 C C . ASP A 1 73 ? 4.894 -0.806 10.084 1.00 96.31 73 ASP A C 1
ATOM 564 O O . ASP A 1 73 ? 4.358 -0.891 11.190 1.00 96.31 73 ASP A O 1
ATOM 568 N N . GLN A 1 74 ? 5.107 0.375 9.497 1.00 97.69 74 GLN A N 1
ATOM 569 C CA . GLN A 1 74 ? 4.899 1.654 10.182 1.00 97.69 74 GLN A CA 1
ATOM 570 C C . GLN A 1 74 ? 3.488 2.226 10.034 1.00 97.69 74 GLN A C 1
ATOM 572 O O . GLN A 1 74 ? 3.101 3.086 10.829 1.00 97.69 74 GLN A O 1
ATOM 577 N N . ILE A 1 75 ? 2.720 1.790 9.030 1.00 98.31 75 ILE A N 1
ATOM 578 C CA . ILE A 1 75 ? 1.387 2.331 8.743 1.00 98.31 75 ILE A CA 1
ATOM 579 C C . ILE A 1 75 ? 0.311 1.246 8.788 1.00 98.31 75 ILE A C 1
ATOM 581 O O . ILE A 1 75 ? -0.682 1.454 9.485 1.00 98.31 75 ILE A O 1
ATOM 585 N N . PHE A 1 76 ? 0.459 0.102 8.103 1.00 98.25 76 PHE A N 1
ATOM 586 C CA . PHE A 1 76 ? -0.654 -0.865 8.003 1.00 98.25 76 PHE A CA 1
ATOM 587 C C . PHE A 1 76 ? -1.027 -1.422 9.376 1.00 98.25 76 PHE A C 1
ATOM 589 O O . PHE A 1 76 ? -2.208 -1.479 9.731 1.00 98.25 76 PHE A O 1
ATOM 596 N N . LYS A 1 77 ? -0.017 -1.789 10.168 1.00 96.31 77 LYS A N 1
ATOM 597 C CA . LYS A 1 77 ? -0.210 -2.339 11.508 1.00 96.31 77 LYS A CA 1
ATOM 598 C C . LYS A 1 77 ? -0.861 -1.325 12.470 1.00 96.31 77 LYS A C 1
ATOM 600 O O . LYS A 1 77 ? -1.946 -1.639 12.970 1.00 96.31 77 LYS A O 1
ATOM 605 N N . PRO A 1 78 ? -0.333 -0.099 12.665 1.00 97.56 78 PRO A N 1
ATOM 606 C CA . PRO A 1 78 ? -1.005 0.904 13.500 1.00 97.56 78 PRO A CA 1
ATOM 607 C C . PRO A 1 78 ? -2.392 1.319 12.989 1.00 97.56 78 PRO A C 1
ATOM 609 O O . PRO A 1 78 ? -3.293 1.624 13.778 1.00 97.56 78 PRO A O 1
ATOM 612 N N . PHE A 1 79 ? -2.600 1.313 11.669 1.00 98.38 79 PHE A N 1
ATOM 613 C CA . PHE A 1 79 ? -3.906 1.583 11.074 1.00 98.38 79 PHE A CA 1
ATOM 614 C C . PHE A 1 79 ? -4.935 0.514 11.464 1.00 98.38 79 PHE A C 1
ATOM 616 O O . PHE A 1 79 ? -6.023 0.848 11.950 1.00 98.38 79 PHE A O 1
ATOM 623 N N . ALA A 1 80 ? -4.569 -0.766 11.346 1.00 98.19 80 ALA A N 1
ATOM 624 C CA . ALA A 1 80 ? -5.404 -1.883 11.775 1.00 98.19 80 ALA A CA 1
ATOM 625 C C . ALA A 1 80 ? -5.683 -1.849 13.288 1.00 98.19 80 ALA A C 1
ATOM 627 O O . ALA A 1 80 ? -6.831 -2.030 13.697 1.00 98.19 80 ALA A O 1
ATOM 628 N N . GLU A 1 81 ? -4.685 -1.543 14.122 1.00 97.38 81 GLU A N 1
ATOM 629 C CA . GLU A 1 81 ? -4.850 -1.411 15.579 1.00 97.38 81 GLU A CA 1
ATOM 630 C C . GLU A 1 81 ? -5.817 -0.289 15.966 1.00 97.38 81 GLU A C 1
ATOM 632 O O . GLU A 1 81 ? -6.679 -0.465 16.836 1.00 97.38 81 GLU A O 1
ATOM 637 N N . SER A 1 82 ? -5.700 0.858 15.293 1.00 97.50 82 SER A N 1
ATOM 638 C CA . SER A 1 82 ? -6.565 2.011 15.528 1.00 97.50 82 SER A CA 1
ATOM 639 C C . SER A 1 82 ? -8.013 1.728 15.121 1.00 97.50 82 SER A C 1
ATOM 641 O O . SER A 1 82 ? -8.938 2.159 15.811 1.00 97.50 82 SER A O 1
ATOM 643 N N . PHE A 1 83 ? -8.231 1.030 14.004 1.00 98.31 83 PHE A N 1
ATOM 644 C CA . PHE A 1 83 ? -9.569 0.825 13.442 1.00 98.31 83 PHE A CA 1
ATOM 645 C C . PHE A 1 83 ? -10.255 -0.471 13.913 1.00 98.31 83 PHE A C 1
ATOM 647 O O . PHE A 1 83 ? -11.488 -0.552 13.971 1.00 98.31 83 PHE A O 1
ATOM 654 N N . LYS A 1 84 ? -9.468 -1.486 14.286 1.00 98.12 84 LYS A N 1
ATOM 655 C CA . LYS A 1 84 ? -9.909 -2.825 14.706 1.00 98.12 84 LYS A CA 1
ATOM 656 C C . LYS A 1 84 ? -10.859 -3.457 13.677 1.00 98.12 84 LYS A C 1
ATOM 658 O O . LYS A 1 84 ? -12.048 -3.612 13.984 1.00 98.12 84 LYS A O 1
ATOM 663 N N . PRO A 1 85 ? -10.416 -3.740 12.441 1.00 98.62 85 PRO A N 1
ATOM 664 C CA . PRO A 1 85 ? -11.287 -4.302 11.411 1.00 98.62 85 PRO A CA 1
ATOM 665 C C . PRO A 1 85 ? -11.836 -5.675 11.806 1.00 98.62 85 PRO A C 1
ATOM 667 O O . PRO A 1 85 ? -11.346 -6.316 12.723 1.00 98.62 85 PRO A O 1
ATOM 670 N N . GLN A 1 86 ? -12.894 -6.107 11.124 1.00 98.69 86 GLN A N 1
ATOM 671 C CA . GLN A 1 86 ? -13.418 -7.476 11.216 1.00 98.69 86 GLN A CA 1
ATOM 672 C C . GLN A 1 86 ? -13.304 -8.216 9.878 1.00 98.69 86 GLN A C 1
ATOM 674 O O . GLN A 1 86 ? -13.595 -9.408 9.819 1.00 98.69 86 GLN A O 1
ATOM 679 N N . MET A 1 87 ? -12.926 -7.505 8.816 1.00 98.56 87 MET A N 1
ATOM 680 C CA . MET A 1 87 ? -12.650 -8.012 7.480 1.00 98.56 87 MET A CA 1
ATOM 681 C C . MET A 1 87 ? -11.701 -7.039 6.779 1.00 98.56 87 MET A C 1
ATOM 683 O O . MET A 1 87 ? -11.856 -5.821 6.939 1.00 98.56 87 MET A O 1
ATOM 687 N N . ILE A 1 88 ? -10.755 -7.577 6.012 1.00 98.88 88 ILE A N 1
ATOM 688 C CA . ILE A 1 88 ? -9.816 -6.801 5.198 1.00 98.88 88 ILE A CA 1
ATOM 689 C C . ILE A 1 88 ? -10.091 -7.067 3.717 1.00 98.88 88 ILE A C 1
ATOM 691 O O . ILE A 1 88 ? -10.250 -8.215 3.306 1.00 98.88 88 ILE A O 1
ATOM 695 N N . PHE A 1 89 ? -10.143 -6.006 2.923 1.00 98.88 89 PHE A N 1
ATOM 696 C CA . PHE A 1 89 ? -10.078 -6.076 1.470 1.00 98.88 89 PHE A CA 1
ATOM 697 C C . PHE A 1 89 ? -8.760 -5.475 1.017 1.00 98.88 89 PHE A C 1
ATOM 699 O O . PHE A 1 89 ? -8.316 -4.464 1.561 1.00 98.88 89 PHE A O 1
ATOM 706 N N . ILE A 1 90 ? -8.165 -6.101 0.018 1.00 98.81 90 ILE A N 1
ATOM 707 C CA . ILE A 1 90 ? -6.985 -5.606 -0.657 1.00 98.81 90 ILE A CA 1
ATOM 708 C C . ILE A 1 90 ? -7.384 -5.241 -2.082 1.00 98.81 90 ILE A C 1
ATOM 710 O O . ILE A 1 90 ? -7.773 -6.128 -2.843 1.00 98.81 90 ILE A O 1
ATOM 714 N N . SER A 1 91 ? -7.270 -3.962 -2.425 1.00 98.69 91 SER A N 1
ATOM 715 C CA . SER A 1 91 ? -7.229 -3.508 -3.816 1.00 98.69 91 SER A CA 1
ATOM 716 C C . SER A 1 91 ? -5.795 -3.709 -4.301 1.00 98.69 91 SER A C 1
ATOM 718 O O . SER A 1 91 ? -4.882 -2.995 -3.885 1.00 98.69 91 SER A O 1
ATOM 720 N N . VAL A 1 92 ? -5.580 -4.774 -5.077 1.00 97.88 92 VAL A N 1
ATOM 721 C CA . VAL A 1 92 ? -4.256 -5.187 -5.552 1.00 97.88 92 VAL A CA 1
ATOM 722 C C . VAL A 1 92 ? -4.131 -4.899 -7.044 1.00 97.88 92 VAL A C 1
ATOM 724 O O . VAL A 1 92 ? -4.566 -5.684 -7.889 1.00 97.88 92 VAL A O 1
ATOM 727 N N . GLY A 1 93 ? -3.524 -3.755 -7.354 1.00 98.06 93 GLY A N 1
ATOM 728 C CA . GLY A 1 93 ? -2.987 -3.460 -8.677 1.00 98.06 93 GLY A CA 1
ATOM 729 C C . GLY A 1 93 ? -1.549 -3.957 -8.793 1.00 98.06 93 GLY A C 1
ATOM 730 O O . GLY A 1 93 ? -0.778 -3.871 -7.839 1.00 98.06 93 GLY A O 1
ATOM 731 N N . PHE A 1 94 ? -1.182 -4.490 -9.957 1.00 98.50 94 PHE A N 1
ATOM 732 C CA . PHE A 1 94 ? 0.193 -4.916 -10.252 1.00 98.50 94 PHE A CA 1
ATOM 733 C C . PHE A 1 94 ? 0.993 -3.869 -11.037 1.00 98.50 94 PHE A C 1
ATOM 735 O O . PHE A 1 94 ? 2.102 -4.140 -11.498 1.00 98.50 94 PHE A O 1
ATOM 742 N N . ASP A 1 95 ? 0.448 -2.662 -11.173 1.00 98.56 95 ASP A N 1
ATOM 743 C CA . ASP A 1 95 ? 1.059 -1.542 -11.881 1.00 98.56 95 ASP A CA 1
ATOM 744 C C . ASP A 1 95 ? 2.084 -0.765 -11.049 1.00 98.56 95 ASP A C 1
ATOM 746 O O . ASP A 1 95 ? 2.807 0.053 -11.604 1.00 98.56 95 ASP A O 1
ATOM 750 N N . ALA A 1 96 ? 2.247 -1.060 -9.755 1.00 98.44 96 ALA A N 1
ATOM 751 C CA . ALA A 1 96 ? 3.371 -0.560 -8.954 1.00 98.44 96 ALA A CA 1
ATOM 752 C C . ALA A 1 96 ? 4.683 -1.337 -9.201 1.00 98.44 96 ALA A C 1
ATOM 754 O O . ALA A 1 96 ? 5.721 -1.018 -8.613 1.00 98.44 96 ALA A O 1
ATOM 755 N N . HIS A 1 97 ? 4.647 -2.359 -10.067 1.00 98.56 97 HIS A N 1
ATOM 756 C CA . HIS A 1 97 ? 5.831 -3.125 -10.439 1.00 98.56 97 HIS A CA 1
ATOM 757 C C . HIS A 1 97 ? 6.850 -2.242 -11.179 1.00 98.56 97 HIS A C 1
ATOM 759 O O . HIS A 1 97 ? 6.468 -1.424 -12.014 1.00 98.56 97 HIS A O 1
ATOM 765 N N . TRP A 1 98 ? 8.151 -2.434 -10.934 1.00 98.44 98 TRP A N 1
ATOM 766 C CA . TRP A 1 98 ? 9.206 -1.532 -11.431 1.00 98.44 98 TRP A CA 1
ATOM 767 C C . TRP A 1 98 ? 9.292 -1.395 -12.957 1.00 98.44 98 TRP A C 1
ATOM 769 O O . TRP A 1 98 ? 9.849 -0.418 -13.457 1.00 98.44 98 TRP A O 1
ATOM 779 N N . ASN A 1 99 ? 8.772 -2.382 -13.688 1.00 97.06 99 ASN A N 1
ATOM 780 C CA . ASN A 1 99 ? 8.748 -2.410 -15.152 1.00 97.06 99 ASN A CA 1
ATOM 781 C C . ASN A 1 99 ? 7.337 -2.241 -15.742 1.00 97.06 99 ASN A C 1
ATOM 783 O O . ASN A 1 99 ? 7.125 -2.579 -16.905 1.00 97.06 99 ASN A O 1
ATOM 787 N N . ASP A 1 100 ? 6.344 -1.816 -14.956 1.00 98.31 100 ASP A N 1
ATOM 788 C CA . ASP A 1 100 ? 5.028 -1.505 -15.518 1.00 98.31 100 ASP A CA 1
ATOM 789 C C . ASP A 1 100 ? 5.122 -0.277 -16.454 1.00 98.31 100 ASP A C 1
ATOM 791 O O . ASP A 1 100 ? 5.816 0.691 -16.135 1.00 98.31 100 ASP A O 1
ATOM 795 N N . PRO A 1 101 ? 4.466 -0.286 -17.630 1.00 97.69 101 PRO A N 1
ATOM 796 C CA . PRO A 1 101 ? 4.651 0.762 -18.632 1.00 97.69 101 PRO A CA 1
ATOM 797 C C . PRO A 1 101 ? 4.060 2.130 -18.266 1.00 97.69 101 PRO A C 1
ATOM 799 O O . PRO A 1 101 ? 4.367 3.101 -18.966 1.00 97.69 101 PRO A O 1
ATOM 802 N N . ILE A 1 102 ? 3.192 2.232 -17.251 1.00 97.62 102 ILE A N 1
ATOM 803 C CA . ILE A 1 102 ? 2.472 3.488 -16.965 1.00 97.62 102 ILE A CA 1
ATOM 804 C C . ILE A 1 102 ? 2.832 4.144 -15.629 1.00 97.62 102 ILE A C 1
ATOM 806 O O . ILE A 1 102 ? 2.379 5.259 -15.355 1.00 97.62 102 ILE A O 1
ATOM 810 N N . THR A 1 103 ? 3.668 3.502 -14.816 1.00 97.94 103 THR A N 1
ATOM 811 C CA . THR A 1 103 ? 4.087 4.023 -13.509 1.00 97.94 103 THR A CA 1
ATOM 812 C C . THR A 1 103 ? 5.606 3.982 -13.383 1.00 97.94 103 THR A C 1
ATOM 814 O O . THR A 1 103 ? 6.320 3.603 -14.309 1.00 97.94 103 THR A O 1
ATOM 817 N N . THR A 1 104 ? 6.130 4.481 -12.266 1.00 97.69 104 THR A N 1
ATOM 818 C CA . THR A 1 104 ? 7.574 4.531 -12.017 1.00 97.69 104 THR A CA 1
ATOM 819 C C . THR A 1 104 ? 7.930 4.069 -10.611 1.00 97.69 104 THR A C 1
ATOM 821 O O . THR A 1 104 ? 8.964 4.482 -10.094 1.00 97.69 104 THR A O 1
ATOM 824 N N . LEU A 1 105 ? 7.079 3.266 -9.967 1.00 98.56 105 LEU A N 1
ATOM 825 C CA . LEU A 1 105 ? 7.369 2.663 -8.662 1.00 98.56 105 LEU A CA 1
ATOM 826 C C . LEU A 1 105 ? 8.403 1.536 -8.802 1.00 98.56 105 LEU A C 1
ATOM 828 O O . LEU A 1 105 ? 9.005 1.371 -9.859 1.00 98.56 105 LEU A O 1
ATOM 832 N N . GLY A 1 106 ? 8.715 0.846 -7.709 1.00 98.31 106 GLY A N 1
ATOM 833 C CA . GLY A 1 106 ? 9.856 -0.063 -7.625 1.00 98.31 106 GLY A CA 1
ATOM 834 C C . GLY A 1 106 ? 9.537 -1.468 -7.125 1.00 98.31 106 GLY A C 1
ATOM 835 O O . GLY A 1 106 ? 10.483 -2.175 -6.786 1.00 98.31 106 GLY A O 1
ATOM 836 N N . LEU A 1 107 ? 8.264 -1.871 -7.011 1.00 98.06 107 LEU A N 1
ATOM 837 C CA . LEU A 1 107 ? 7.939 -3.195 -6.468 1.00 98.06 107 LEU A CA 1
ATOM 838 C C . LEU A 1 107 ? 8.418 -4.309 -7.400 1.00 98.06 107 LEU A C 1
ATOM 840 O O . LEU A 1 107 ? 8.296 -4.218 -8.623 1.00 98.06 107 LEU A O 1
ATOM 844 N N . SER A 1 108 ? 8.916 -5.387 -6.809 1.00 98.12 108 SER A N 1
ATOM 845 C CA . SER A 1 108 ? 9.119 -6.670 -7.477 1.00 98.12 108 SER A CA 1
ATOM 846 C C . SER A 1 108 ? 7.973 -7.633 -7.163 1.00 98.12 108 SER A C 1
ATOM 848 O O . SER A 1 108 ? 7.159 -7.407 -6.258 1.00 98.12 108 SER A O 1
ATOM 850 N N . SER A 1 109 ? 7.939 -8.786 -7.833 1.00 97.06 109 SER A N 1
ATOM 851 C CA . SER A 1 109 ? 7.019 -9.854 -7.434 1.00 97.06 109 SER A CA 1
ATOM 852 C C . SER A 1 109 ? 7.321 -10.402 -6.032 1.00 97.06 109 SER A C 1
ATOM 854 O O . SER A 1 109 ? 6.455 -11.030 -5.426 1.00 97.06 109 SER A O 1
ATOM 856 N N . ALA A 1 110 ? 8.543 -10.248 -5.505 1.00 96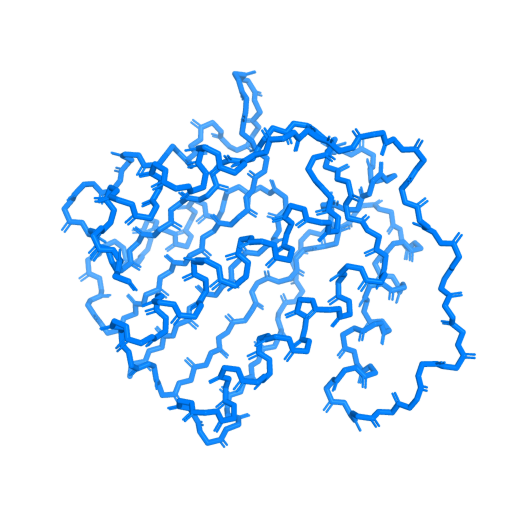.44 110 ALA A N 1
ATOM 857 C CA . ALA A 1 110 ? 8.851 -10.576 -4.109 1.00 96.44 110 ALA A CA 1
ATOM 858 C C . ALA A 1 110 ? 8.274 -9.544 -3.130 1.00 96.44 110 ALA A C 1
ATOM 860 O O . ALA A 1 110 ? 7.741 -9.942 -2.094 1.00 96.44 110 ALA A O 1
ATOM 861 N N . GLY A 1 111 ? 8.264 -8.261 -3.497 1.00 97.56 111 GLY A N 1
ATOM 862 C CA . GLY A 1 111 ? 7.565 -7.219 -2.746 1.00 97.56 111 GLY A CA 1
ATOM 863 C C . GLY A 1 111 ? 6.062 -7.479 -2.636 1.00 97.56 111 GLY A C 1
ATOM 864 O O . GLY A 1 111 ? 5.515 -7.440 -1.536 1.00 97.56 111 GLY A O 1
ATOM 865 N N . TYR A 1 112 ? 5.391 -7.849 -3.734 1.00 98.00 112 TYR A N 1
ATOM 866 C CA . TYR A 1 112 ? 3.965 -8.218 -3.683 1.00 98.00 112 TYR A CA 1
ATOM 867 C C . TYR A 1 112 ? 3.690 -9.442 -2.801 1.00 98.00 112 TYR A C 1
ATOM 869 O O . TYR A 1 112 ? 2.694 -9.464 -2.077 1.00 98.00 112 TYR A O 1
ATOM 877 N N . PHE A 1 113 ? 4.570 -10.452 -2.831 1.00 97.25 113 PHE A N 1
ATOM 878 C CA . PHE A 1 113 ? 4.479 -11.603 -1.927 1.00 97.25 113 PHE A CA 1
ATOM 879 C C . PHE A 1 113 ? 4.562 -11.155 -0.459 1.00 97.25 113 PHE A C 1
ATOM 881 O O . PHE A 1 113 ? 3.681 -11.486 0.332 1.00 97.25 113 PHE A O 1
ATOM 888 N N . MET A 1 114 ? 5.563 -10.337 -0.121 1.00 97.31 114 MET A N 1
ATOM 889 C CA . MET A 1 114 ? 5.754 -9.781 1.222 1.00 97.31 114 MET A CA 1
ATOM 890 C C . MET A 1 114 ? 4.540 -8.957 1.683 1.00 97.31 114 MET A C 1
ATOM 892 O O . MET A 1 114 ? 4.048 -9.148 2.798 1.00 97.31 114 MET A O 1
ATOM 896 N N . LEU A 1 115 ? 3.996 -8.088 0.823 1.00 98.44 115 LEU A N 1
ATOM 897 C CA . LEU A 1 115 ? 2.805 -7.293 1.143 1.00 98.44 115 LEU A CA 1
ATOM 898 C C . LEU A 1 115 ? 1.576 -8.172 1.377 1.00 98.44 115 LEU A C 1
ATOM 900 O O . LEU A 1 115 ? 0.789 -7.901 2.292 1.00 98.44 115 LEU A O 1
ATOM 904 N N . ALA A 1 116 ? 1.411 -9.233 0.584 1.00 98.12 116 ALA A N 1
ATOM 905 C CA . ALA A 1 116 ? 0.346 -10.204 0.781 1.00 98.12 116 ALA A CA 1
ATOM 906 C C . ALA A 1 116 ? 0.505 -10.932 2.125 1.00 98.12 116 ALA A C 1
ATOM 908 O O . ALA A 1 116 ? -0.465 -10.999 2.880 1.00 98.12 116 ALA A O 1
ATOM 909 N N . GLU A 1 117 ? 1.709 -11.399 2.476 1.00 97.94 117 GLU A N 1
ATOM 910 C CA . GLU A 1 117 ? 1.981 -12.039 3.771 1.00 97.94 117 GLU A CA 1
ATOM 911 C C . GLU A 1 117 ? 1.675 -11.111 4.951 1.00 97.94 117 GLU A C 1
ATOM 913 O O . GLU A 1 117 ? 0.936 -11.499 5.861 1.00 97.94 117 GLU A O 1
ATOM 918 N N . LYS A 1 118 ? 2.160 -9.863 4.919 1.00 98.19 118 LYS A N 1
ATOM 919 C CA . LYS A 1 118 ? 1.876 -8.878 5.976 1.00 98.19 118 LYS A CA 1
ATOM 920 C C . LYS A 1 118 ? 0.375 -8.568 6.068 1.00 98.19 118 LYS A C 1
ATOM 922 O O . LYS A 1 118 ? -0.171 -8.488 7.168 1.00 98.19 118 LYS A O 1
ATOM 927 N N . SER A 1 119 ? -0.325 -8.470 4.937 1.00 98.50 119 SER A N 1
ATOM 928 C CA . SER A 1 119 ? -1.781 -8.251 4.904 1.00 98.50 119 SER A CA 1
ATOM 929 C C . SER A 1 119 ? -2.569 -9.435 5.481 1.00 98.50 119 SER A C 1
ATOM 931 O O . SER A 1 119 ? -3.528 -9.241 6.231 1.00 98.50 119 SER A O 1
ATOM 933 N N . ILE A 1 120 ? -2.155 -10.666 5.166 1.00 98.50 120 ILE A N 1
ATOM 934 C CA . ILE A 1 120 ? -2.747 -11.897 5.705 1.00 98.50 120 ILE A CA 1
ATOM 935 C C . ILE A 1 120 ? -2.517 -11.977 7.215 1.00 98.50 120 ILE A C 1
ATOM 937 O O . ILE A 1 120 ? -3.469 -12.252 7.943 1.00 98.50 120 ILE A O 1
ATOM 941 N N . ALA A 1 121 ? -1.312 -11.666 7.699 1.00 98.44 121 ALA A N 1
ATOM 942 C CA . ALA A 1 121 ? -1.010 -11.644 9.130 1.00 98.44 121 ALA A CA 1
ATOM 943 C C . ALA A 1 121 ? -1.917 -10.659 9.894 1.00 98.44 121 ALA A C 1
ATOM 945 O O . ALA A 1 121 ? -2.454 -11.000 10.949 1.00 98.44 121 ALA A O 1
ATOM 946 N N . LEU A 1 122 ? -2.184 -9.472 9.330 1.00 98.50 122 LEU A N 1
ATOM 947 C CA . LEU A 1 122 ? -3.159 -8.533 9.902 1.00 98.50 122 LEU A CA 1
ATOM 948 C C . LEU A 1 122 ? -4.577 -9.121 9.934 1.00 98.50 122 LEU A C 1
ATOM 950 O O . LEU A 1 122 ? -5.312 -8.927 10.903 1.00 98.50 122 LEU A O 1
ATOM 954 N N . ALA A 1 123 ? -4.990 -9.843 8.893 1.00 98.56 123 ALA A N 1
ATOM 955 C CA . ALA A 1 123 ? -6.303 -10.477 8.872 1.00 98.56 123 ALA A CA 1
ATOM 956 C C . ALA A 1 123 ? -6.411 -11.619 9.892 1.00 98.56 123 ALA A C 1
ATOM 958 O O . ALA A 1 123 ? -7.447 -11.743 10.545 1.00 98.56 123 ALA A O 1
ATOM 959 N N . GLU A 1 124 ? -5.367 -12.434 10.047 1.00 98.38 124 GLU A N 1
ATOM 960 C CA . GLU A 1 124 ? -5.290 -13.481 11.072 1.00 98.38 124 GLU A CA 1
ATOM 961 C C . GLU A 1 124 ? -5.406 -12.882 12.480 1.00 98.38 124 GLU A C 1
ATOM 963 O O . GLU A 1 124 ? -6.155 -13.405 13.303 1.00 98.38 124 GLU A O 1
ATOM 968 N N . GLU A 1 125 ? -4.749 -11.750 12.732 1.00 98.50 125 GLU A N 1
ATOM 969 C CA . GLU A 1 125 ? -4.755 -11.103 14.043 1.00 98.50 125 GLU A CA 1
ATOM 970 C C . GLU A 1 125 ? -6.069 -10.379 14.377 1.00 98.50 125 GLU A C 1
ATOM 972 O O . GLU A 1 125 ? -6.587 -10.514 15.487 1.00 98.50 125 GLU A O 1
ATOM 977 N N . PHE A 1 126 ? -6.621 -9.596 13.445 1.00 98.38 126 PHE A N 1
ATOM 978 C CA . PHE A 1 126 ? -7.762 -8.713 13.730 1.00 98.38 126 PHE A CA 1
ATOM 979 C C . PHE A 1 126 ? -9.109 -9.253 13.234 1.00 98.38 126 PHE A C 1
ATOM 981 O O . PHE A 1 126 ? -10.160 -8.851 13.738 1.00 98.38 126 PHE A O 1
ATOM 988 N N . CYS A 1 127 ? -9.104 -10.143 12.240 1.00 98.31 127 CYS A N 1
ATOM 989 C CA . CYS A 1 127 ? -10.285 -10.479 11.444 1.00 98.31 127 CYS A CA 1
ATOM 990 C C . CYS A 1 127 ? -10.593 -11.984 11.394 1.00 98.31 127 CYS A C 1
ATOM 992 O O . CYS A 1 127 ? -11.349 -12.399 10.517 1.00 98.31 127 CYS A O 1
ATOM 994 N N . ASP A 1 128 ? -10.026 -12.804 12.284 1.00 97.88 128 ASP A N 1
ATOM 995 C CA . ASP A 1 128 ? -10.112 -14.277 12.244 1.00 97.88 128 ASP A CA 1
ATOM 996 C C . ASP A 1 128 ? -9.748 -14.855 10.856 1.00 97.88 128 ASP A C 1
ATOM 998 O O . ASP A 1 128 ? -10.399 -15.770 10.348 1.00 97.88 128 ASP A O 1
ATOM 1002 N N . GLY A 1 129 ? -8.762 -14.249 10.187 1.00 97.94 129 GLY A N 1
ATOM 1003 C CA . GLY A 1 129 ? -8.306 -14.634 8.847 1.00 97.94 129 GLY A CA 1
ATOM 1004 C C . GLY A 1 129 ? -9.198 -14.169 7.687 1.00 97.94 129 GLY A C 1
ATOM 1005 O O . GLY A 1 129 ? -8.957 -14.558 6.547 1.00 97.94 129 GLY A O 1
ATOM 1006 N N . ARG A 1 130 ? -10.231 -13.344 7.924 1.00 98.62 130 ARG A N 1
ATOM 1007 C CA . ARG A 1 130 ? -11.121 -12.848 6.855 1.00 98.62 130 ARG A CA 1
ATOM 1008 C C . ARG A 1 130 ? -10.445 -11.767 6.007 1.00 98.62 130 ARG A C 1
ATOM 1010 O O . ARG A 1 130 ? -10.436 -10.591 6.385 1.00 98.62 130 ARG A O 1
ATOM 1017 N N . ILE A 1 131 ? -9.956 -12.171 4.838 1.00 98.69 131 ILE A N 1
ATOM 1018 C CA . ILE A 1 131 ? -9.329 -11.306 3.833 1.00 98.69 131 ILE A CA 1
ATOM 1019 C C . ILE A 1 131 ? -9.822 -11.636 2.419 1.00 98.69 131 ILE A C 1
ATOM 1021 O O . ILE A 1 131 ? -10.100 -12.794 2.109 1.00 98.69 131 ILE A O 1
ATOM 1025 N N . VAL A 1 132 ? -9.932 -10.618 1.563 1.00 98.62 132 VAL A N 1
ATOM 1026 C CA . VAL A 1 132 ? -10.225 -10.758 0.128 1.00 98.62 132 VAL A CA 1
ATOM 1027 C C . VAL A 1 132 ? -9.255 -9.890 -0.663 1.00 98.62 132 VAL A C 1
ATOM 1029 O O . VAL A 1 132 ? -9.098 -8.716 -0.351 1.00 98.62 132 VAL A O 1
ATOM 1032 N N . PHE A 1 133 ? -8.647 -10.458 -1.701 1.00 98.69 133 PHE A N 1
ATOM 1033 C CA . PHE A 1 133 ? -7.854 -9.725 -2.687 1.00 98.69 133 PHE A CA 1
ATOM 1034 C C . PHE A 1 133 ? -8.702 -9.497 -3.939 1.00 98.69 133 PHE A C 1
ATOM 1036 O O . PHE A 1 133 ? -9.352 -10.428 -4.422 1.00 98.69 133 PHE A O 1
ATOM 1043 N N . VAL A 1 134 ? -8.714 -8.267 -4.443 1.00 98.50 134 VAL A N 1
ATOM 1044 C CA . VAL A 1 134 ? -9.456 -7.848 -5.636 1.00 98.50 134 VAL A CA 1
ATOM 1045 C C . VAL A 1 134 ? -8.457 -7.245 -6.614 1.00 98.50 134 VAL A C 1
ATOM 1047 O O . VAL A 1 134 ? -7.756 -6.302 -6.264 1.00 98.50 134 VAL A O 1
ATOM 1050 N N . LEU A 1 135 ? -8.366 -7.829 -7.811 1.00 98.38 135 LEU A N 1
ATOM 1051 C CA . LEU A 1 135 ? -7.490 -7.339 -8.875 1.00 98.38 135 LEU A CA 1
ATOM 1052 C C . LEU A 1 135 ? -7.943 -5.949 -9.346 1.00 98.38 135 LEU A C 1
ATOM 1054 O O . LEU A 1 135 ? -9.123 -5.7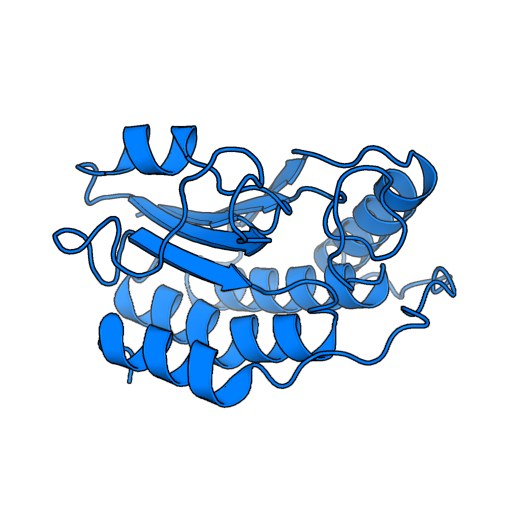84 -9.659 1.00 98.38 135 LEU A O 1
ATOM 1058 N N . GLU A 1 136 ? -6.996 -5.016 -9.446 1.00 98.38 136 GLU A N 1
ATOM 1059 C CA . GLU A 1 136 ? -7.189 -3.649 -9.953 1.00 98.38 136 GLU A CA 1
ATOM 1060 C C . GLU A 1 136 ? -6.342 -3.416 -11.227 1.00 98.38 136 GLU A C 1
ATOM 1062 O O . GLU A 1 136 ? -6.595 -4.054 -12.254 1.00 98.38 136 GLU A O 1
ATOM 1067 N N . GLY A 1 137 ? -5.354 -2.511 -11.188 1.00 97.44 137 GLY A N 1
ATOM 1068 C CA . GLY A 1 137 ? -4.439 -2.208 -12.284 1.00 97.44 137 GLY A CA 1
ATOM 1069 C C . GLY A 1 137 ? -3.367 -3.271 -12.548 1.00 97.44 137 GLY A C 1
ATOM 1070 O O . GLY A 1 137 ? -3.283 -4.320 -11.904 1.00 97.44 137 GLY A O 1
ATOM 1071 N N . GLY A 1 138 ? -2.518 -2.983 -13.532 1.00 97.94 138 GLY A N 1
ATOM 1072 C CA . GLY A 1 138 ? -1.452 -3.861 -14.016 1.00 97.94 138 GLY A CA 1
ATOM 1073 C C . GLY A 1 138 ? -1.503 -3.975 -15.534 1.00 97.94 138 GLY A C 1
ATOM 1074 O O . GLY A 1 138 ? -2.444 -4.538 -16.097 1.00 97.94 138 GLY A O 1
ATOM 1075 N N . TYR A 1 139 ? -0.495 -3.419 -16.205 1.00 98.25 139 TYR A N 1
ATOM 1076 C CA . TYR A 1 139 ? -0.534 -3.185 -17.654 1.00 98.25 139 TYR A CA 1
ATOM 1077 C C . TYR A 1 139 ? 0.557 -3.942 -18.411 1.00 98.25 139 TYR A C 1
ATOM 1079 O O . TYR A 1 139 ? 0.544 -3.979 -19.643 1.00 98.25 139 TYR A O 1
ATOM 1087 N N . ASP A 1 140 ? 1.445 -4.615 -17.684 1.00 97.75 140 ASP A N 1
ATOM 1088 C CA . ASP A 1 140 ? 2.277 -5.692 -18.204 1.00 97.75 140 ASP A CA 1
ATOM 1089 C C . ASP A 1 140 ? 1.677 -7.065 -17.812 1.00 97.75 140 ASP A C 1
ATOM 1091 O O . ASP A 1 140 ? 1.572 -7.382 -16.621 1.00 97.75 140 ASP A O 1
ATOM 1095 N N . PRO A 1 141 ? 1.288 -7.917 -18.782 1.00 97.31 141 PRO A N 1
ATOM 1096 C CA . PRO A 1 141 ? 0.691 -9.223 -18.498 1.00 97.31 141 PRO A CA 1
ATOM 1097 C C . PRO A 1 141 ? 1.586 -10.184 -17.704 1.00 97.31 141 PRO A C 1
ATOM 1099 O O . PRO A 1 141 ? 1.066 -11.042 -16.989 1.00 97.31 141 PRO A O 1
ATOM 1102 N N . VAL A 1 142 ? 2.913 -10.073 -17.833 1.00 96.56 142 VAL A N 1
ATOM 1103 C CA . VAL A 1 142 ? 3.872 -10.891 -17.078 1.00 96.56 142 VAL A CA 1
ATOM 1104 C C . VAL A 1 142 ? 3.901 -10.432 -15.625 1.00 96.56 142 VAL A C 1
ATOM 1106 O O . VAL A 1 142 ? 3.828 -11.277 -14.734 1.00 96.56 142 VAL A O 1
ATOM 1109 N N . ASN A 1 143 ? 3.902 -9.119 -15.375 1.00 96.19 143 ASN A N 1
ATOM 1110 C CA . ASN A 1 143 ? 3.830 -8.578 -14.013 1.00 96.19 143 ASN A CA 1
ATOM 1111 C C . ASN A 1 143 ? 2.514 -8.987 -13.329 1.00 96.19 143 ASN A C 1
ATOM 1113 O O . ASN A 1 143 ? 2.535 -9.449 -12.190 1.00 96.19 143 ASN A O 1
ATOM 1117 N N . VAL A 1 144 ? 1.379 -8.907 -14.038 1.00 97.88 144 VAL A N 1
ATOM 1118 C CA . VAL A 1 144 ? 0.074 -9.355 -13.516 1.00 97.88 144 VAL A CA 1
ATOM 1119 C C . VAL A 1 144 ? 0.095 -10.847 -13.183 1.00 97.88 144 VAL A C 1
ATOM 1121 O O . VAL A 1 144 ? -0.381 -11.243 -12.118 1.00 97.88 144 VAL A O 1
ATOM 1124 N N . ALA A 1 145 ? 0.659 -11.686 -14.058 1.00 97.06 145 ALA A N 1
ATOM 1125 C CA . ALA A 1 145 ? 0.756 -13.124 -13.821 1.00 97.06 145 ALA A CA 1
ATOM 1126 C C . ALA A 1 145 ? 1.640 -13.449 -12.605 1.00 97.06 145 ALA A C 1
ATOM 1128 O O . ALA A 1 145 ? 1.204 -14.177 -11.711 1.00 97.06 145 ALA A O 1
ATOM 1129 N N . ASN A 1 146 ? 2.844 -12.874 -12.541 1.00 96.06 146 ASN A N 1
ATOM 1130 C CA . ASN A 1 146 ? 3.803 -13.124 -11.465 1.00 96.06 146 ASN A CA 1
ATOM 1131 C C . ASN A 1 146 ? 3.313 -12.581 -10.116 1.00 96.06 146 ASN A C 1
ATOM 1133 O O . ASN A 1 146 ? 3.441 -13.258 -9.093 1.00 96.06 146 ASN A O 1
ATOM 1137 N N . GLY A 1 147 ? 2.719 -11.386 -10.110 1.00 96.25 147 GLY A N 1
ATOM 1138 C CA . GLY A 1 147 ? 2.121 -10.780 -8.926 1.00 96.25 147 GLY A CA 1
ATOM 1139 C C . GLY A 1 147 ? 0.920 -11.579 -8.417 1.00 96.25 147 GLY A C 1
ATOM 1140 O O . GLY A 1 147 ? 0.833 -11.874 -7.226 1.00 96.25 147 GLY A O 1
ATOM 1141 N N . THR A 1 148 ? 0.046 -12.034 -9.321 1.00 96.69 148 THR A N 1
ATOM 1142 C CA . THR A 1 148 ? -1.081 -12.914 -8.969 1.00 96.69 148 THR A CA 1
ATOM 1143 C C . THR A 1 148 ? -0.579 -14.223 -8.360 1.00 96.69 148 THR A C 1
ATOM 1145 O O . THR A 1 148 ? -1.067 -14.649 -7.312 1.00 96.69 148 THR A O 1
ATOM 1148 N N . GLU A 1 149 ? 0.424 -14.854 -8.979 1.00 95.81 149 GLU A N 1
ATOM 1149 C CA . GLU A 1 149 ? 1.056 -16.061 -8.444 1.00 95.81 149 GLU A CA 1
ATOM 1150 C C . GLU A 1 149 ? 1.652 -15.810 -7.046 1.00 95.81 149 GLU A C 1
ATOM 1152 O O . GLU A 1 149 ? 1.417 -16.605 -6.133 1.00 95.81 149 GLU A O 1
ATOM 1157 N N . ALA A 1 150 ? 2.357 -14.693 -6.845 1.00 95.56 150 ALA A N 1
ATOM 1158 C CA . ALA A 1 150 ? 2.888 -14.290 -5.545 1.00 95.56 150 ALA A CA 1
ATOM 1159 C C . ALA A 1 150 ? 1.781 -14.175 -4.479 1.00 95.56 150 ALA A C 1
ATOM 1161 O O . ALA A 1 150 ? 1.893 -14.783 -3.412 1.00 95.56 150 ALA A O 1
ATOM 1162 N N . THR A 1 151 ? 0.676 -13.486 -4.778 1.00 96.12 151 THR A N 1
ATOM 1163 C CA . THR A 1 151 ? -0.468 -13.373 -3.860 1.00 96.12 151 THR A CA 1
ATOM 1164 C C . THR A 1 151 ? -1.064 -14.742 -3.509 1.00 96.12 151 THR A C 1
ATOM 1166 O O . THR A 1 151 ? -1.347 -15.012 -2.339 1.00 96.12 151 THR A O 1
ATOM 1169 N N . PHE A 1 152 ? -1.221 -15.644 -4.484 1.00 96.06 152 PHE A N 1
ATOM 1170 C CA . PHE A 1 152 ? -1.756 -16.987 -4.231 1.00 96.06 152 PHE A CA 1
ATOM 1171 C C . PHE A 1 15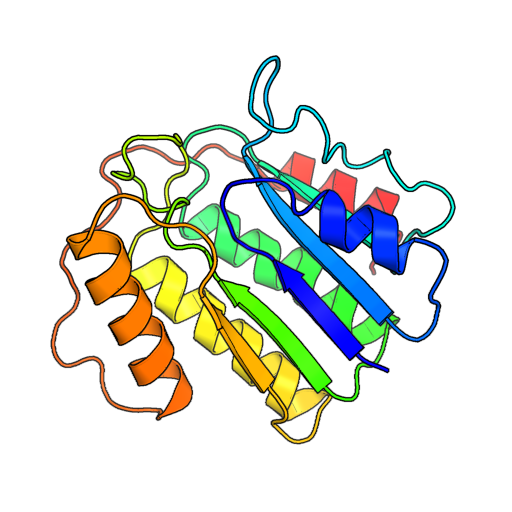2 ? -0.805 -17.884 -3.430 1.00 96.06 152 PHE A C 1
ATOM 1173 O O . PHE A 1 152 ? -1.276 -18.652 -2.584 1.00 96.06 152 PHE A O 1
ATOM 1180 N N . HIS A 1 153 ? 0.513 -17.798 -3.642 1.00 95.19 153 HIS A N 1
ATOM 1181 C CA . HIS A 1 153 ? 1.475 -18.537 -2.813 1.00 95.19 153 HIS A CA 1
ATOM 1182 C C . HIS A 1 153 ? 1.391 -18.092 -1.354 1.00 95.19 153 HIS A C 1
ATOM 1184 O O . HIS A 1 153 ? 1.285 -18.953 -0.480 1.00 95.19 153 HIS A O 1
ATOM 1190 N N . ALA A 1 154 ? 1.331 -16.778 -1.101 1.00 95.50 154 ALA A N 1
ATOM 1191 C CA . ALA A 1 154 ? 1.162 -16.238 0.249 1.00 95.50 154 ALA A CA 1
ATOM 1192 C C . ALA A 1 154 ? -0.155 -16.723 0.884 1.00 95.50 154 ALA A C 1
ATOM 1194 O O . ALA A 1 154 ? -0.158 -17.278 1.983 1.00 95.50 154 ALA A O 1
ATOM 1195 N N . LEU A 1 155 ? -1.275 -16.610 0.158 1.00 95.12 155 LEU A N 1
ATOM 1196 C CA . LEU A 1 155 ? -2.602 -16.991 0.656 1.00 95.12 155 LEU A CA 1
ATOM 1197 C C . LEU A 1 155 ? -2.725 -18.486 0.972 1.00 95.12 155 LEU A C 1
ATOM 1199 O O . LEU A 1 155 ? -3.367 -18.873 1.947 1.00 95.12 155 LEU A O 1
ATOM 1203 N N . THR A 1 156 ? -2.116 -19.338 0.149 1.00 94.81 156 THR A N 1
ATOM 1204 C CA . THR A 1 156 ? -2.173 -20.797 0.322 1.00 94.81 156 THR A CA 1
ATOM 1205 C C . THR A 1 156 ? -1.056 -21.346 1.207 1.00 94.81 156 THR A C 1
ATOM 1207 O O . THR A 1 156 ? -1.031 -22.552 1.457 1.00 94.81 156 THR A O 1
ATOM 1210 N N . LYS A 1 157 ? -0.143 -20.486 1.685 1.00 89.25 157 LYS A N 1
ATOM 1211 C CA . LYS A 1 157 ? 1.083 -20.866 2.410 1.00 89.25 157 LYS A CA 1
ATOM 1212 C C . LYS A 1 157 ? 1.908 -21.904 1.635 1.00 89.25 157 LYS A C 1
ATOM 1214 O O . LYS A 1 157 ? 2.562 -22.769 2.221 1.00 89.25 157 LYS A O 1
ATOM 1219 N N . SER A 1 158 ? 1.834 -21.847 0.304 1.00 85.81 158 SER A N 1
ATOM 1220 C CA . SER A 1 158 ? 2.575 -22.742 -0.580 1.00 85.81 158 SER A CA 1
ATOM 1221 C C . SER A 1 158 ? 4.007 -22.236 -0.734 1.00 85.81 158 SER A C 1
ATOM 1223 O O . SER A 1 158 ? 4.217 -21.027 -0.834 1.00 85.81 158 SER A O 1
ATOM 1225 N N . PRO A 1 159 ? 5.011 -23.130 -0.787 1.00 75.94 159 PRO A N 1
ATOM 1226 C CA . PRO A 1 159 ? 6.371 -22.708 -1.071 1.00 75.94 159 PRO A CA 1
ATOM 1227 C C . PRO A 1 159 ? 6.411 -22.082 -2.463 1.00 75.94 159 PRO A C 1
ATOM 1229 O O . PRO A 1 159 ? 5.965 -22.699 -3.437 1.00 75.94 159 PRO A O 1
ATOM 1232 N N . ARG A 1 160 ? 6.978 -20.877 -2.555 1.00 75.06 160 ARG A N 1
ATOM 1233 C CA . ARG A 1 160 ? 7.169 -20.189 -3.827 1.00 75.06 160 ARG A CA 1
ATOM 1234 C C . ARG A 1 160 ? 8.121 -21.023 -4.682 1.00 75.06 160 ARG A C 1
ATOM 1236 O O . ARG A 1 160 ? 9.308 -21.124 -4.390 1.00 75.06 160 ARG A O 1
ATOM 1243 N N . ARG A 1 161 ? 7.579 -21.712 -5.689 1.00 61.50 161 ARG A N 1
ATOM 1244 C CA . ARG A 1 161 ? 8.347 -22.703 -6.464 1.00 61.50 161 ARG A CA 1
ATOM 1245 C C . ARG A 1 161 ? 9.374 -22.057 -7.385 1.00 61.50 161 ARG A C 1
ATOM 1247 O O . ARG A 1 161 ? 10.405 -22.672 -7.617 1.00 61.50 161 ARG A O 1
ATOM 1254 N N . ASN A 1 162 ? 9.096 -20.844 -7.859 1.00 60.91 162 ASN A N 1
ATOM 1255 C CA . ASN A 1 162 ? 10.003 -20.024 -8.649 1.00 60.91 162 ASN A CA 1
ATOM 1256 C C . ASN A 1 162 ? 9.860 -18.571 -8.186 1.00 60.91 162 ASN A C 1
ATOM 1258 O O . ASN A 1 162 ? 8.770 -18.002 -8.249 1.00 60.91 162 ASN A O 1
ATOM 1262 N N . GLU A 1 163 ? 10.942 -17.964 -7.709 1.00 73.94 163 GLU A N 1
ATOM 1263 C CA . GLU A 1 163 ? 11.002 -16.505 -7.667 1.00 73.94 163 GLU A CA 1
ATOM 1264 C C . GLU A 1 163 ? 11.050 -16.001 -9.110 1.00 73.94 163 GLU A C 1
ATOM 1266 O O . GLU A 1 163 ? 11.777 -16.556 -9.935 1.00 73.94 163 GLU A O 1
ATOM 1271 N N . ALA A 1 164 ? 10.268 -14.968 -9.427 1.00 85.25 164 ALA A N 1
ATOM 1272 C CA . ALA A 1 164 ? 10.190 -14.424 -10.783 1.00 85.25 164 ALA A CA 1
ATOM 1273 C C . ALA A 1 164 ? 11.533 -13.846 -11.278 1.00 85.25 164 ALA A C 1
ATOM 1275 O O . ALA A 1 164 ? 11.693 -13.610 -12.473 1.00 85.25 164 ALA A O 1
ATOM 1276 N N . GLY A 1 165 ? 12.510 -13.657 -10.379 1.00 89.06 165 GLY A N 1
ATOM 1277 C CA . GLY A 1 165 ? 13.835 -13.135 -10.716 1.00 89.06 165 GLY A CA 1
ATOM 1278 C C . GLY A 1 165 ? 13.785 -11.690 -11.208 1.00 89.06 165 GLY A C 1
ATOM 1279 O O . GLY A 1 165 ? 14.635 -11.277 -11.991 1.00 89.06 165 GLY A O 1
ATOM 1280 N N . ASP A 1 166 ? 12.774 -10.942 -10.771 1.00 94.50 166 ASP A N 1
ATOM 1281 C CA . ASP A 1 166 ? 12.405 -9.611 -11.241 1.00 94.50 166 ASP A CA 1
ATOM 1282 C C . ASP A 1 166 ? 12.677 -8.533 -10.187 1.00 94.50 166 ASP A C 1
ATOM 1284 O O . ASP A 1 166 ? 11.901 -7.596 -10.022 1.00 94.50 166 ASP A O 1
ATOM 1288 N N . THR A 1 167 ? 13.788 -8.649 -9.459 1.00 95.12 167 THR A N 1
ATOM 1289 C CA . THR A 1 167 ? 14.237 -7.600 -8.536 1.00 95.12 167 THR A CA 1
ATOM 1290 C C . THR A 1 167 ? 14.394 -6.271 -9.276 1.00 95.12 167 THR A C 1
ATOM 1292 O O . THR A 1 167 ? 14.981 -6.230 -10.361 1.00 95.12 167 THR A O 1
ATOM 1295 N N . SER A 1 168 ? 13.899 -5.184 -8.677 1.00 96.88 168 SER A N 1
ATOM 1296 C CA . SER A 1 168 ? 14.057 -3.843 -9.242 1.00 96.88 168 SER A CA 1
ATOM 1297 C C . SER A 1 168 ? 15.544 -3.516 -9.437 1.00 96.88 168 SER A C 1
ATOM 1299 O O . SER A 1 168 ? 16.333 -3.656 -8.500 1.00 96.88 168 SER A O 1
ATOM 1301 N N . PRO A 1 169 ? 15.961 -3.064 -10.634 1.00 97.06 169 PRO A N 1
ATOM 1302 C CA . PRO A 1 169 ? 17.349 -2.698 -10.898 1.00 97.06 169 PRO A CA 1
ATOM 1303 C C . PRO A 1 169 ? 17.695 -1.282 -10.407 1.00 97.06 169 PRO A C 1
ATOM 1305 O O . PRO A 1 169 ? 18.823 -0.825 -10.606 1.00 97.06 169 PRO A O 1
ATOM 1308 N N . TYR A 1 170 ? 16.732 -0.553 -9.839 1.00 97.25 170 TYR A N 1
ATOM 1309 C CA . TYR A 1 170 ? 16.884 0.844 -9.445 1.00 97.25 170 TYR A CA 1
ATOM 1310 C C . TYR A 1 170 ? 17.108 0.985 -7.941 1.00 97.25 170 TYR A C 1
ATOM 1312 O O . TYR A 1 170 ? 16.534 0.254 -7.144 1.00 97.25 170 TYR A O 1
ATOM 1320 N N . GLU A 1 171 ? 17.910 1.977 -7.559 1.00 97.75 171 GLU A N 1
ATOM 1321 C CA . GLU A 1 171 ? 18.056 2.377 -6.160 1.00 97.75 171 GLU A CA 1
ATOM 1322 C C . GLU A 1 171 ? 16.741 2.971 -5.635 1.00 97.75 171 GLU A C 1
ATOM 1324 O O . GLU A 1 171 ? 16.145 3.847 -6.278 1.00 97.75 171 GLU A O 1
ATOM 1329 N N . GLU A 1 172 ? 16.299 2.482 -4.475 1.00 98.25 172 GLU A N 1
ATOM 1330 C CA . GLU A 1 172 ? 15.106 2.978 -3.794 1.00 98.25 172 GLU A CA 1
ATOM 1331 C C . GLU A 1 172 ? 15.384 4.324 -3.096 1.00 98.25 172 GLU A C 1
ATOM 1333 O O . GLU A 1 172 ? 16.461 4.525 -2.529 1.00 98.25 172 GLU A O 1
ATOM 1338 N N . PRO A 1 173 ? 14.424 5.264 -3.101 1.00 97.81 173 PRO A N 1
ATOM 1339 C CA . PRO A 1 173 ? 14.540 6.510 -2.356 1.00 97.81 173 PRO A CA 1
ATOM 1340 C C . PRO A 1 173 ? 14.371 6.283 -0.847 1.00 97.81 173 PRO A C 1
ATOM 1342 O O . PRO A 1 173 ? 13.498 5.530 -0.418 1.00 97.81 173 PRO A O 1
ATOM 1345 N N . ASP A 1 174 ? 15.119 7.027 -0.028 1.00 96.69 174 ASP A N 1
ATOM 1346 C CA . ASP A 1 174 ? 14.865 7.097 1.415 1.00 96.69 174 ASP A CA 1
ATOM 1347 C C . ASP A 1 174 ? 13.530 7.813 1.684 1.00 96.69 174 ASP A C 1
ATOM 1349 O O . ASP A 1 174 ? 13.376 9.017 1.447 1.00 96.69 174 ASP A O 1
ATOM 1353 N N . CYS A 1 175 ? 12.554 7.047 2.175 1.00 97.31 175 CYS A N 1
ATOM 1354 C CA . CYS A 1 175 ? 11.213 7.523 2.496 1.00 97.31 175 CYS A CA 1
ATOM 1355 C C . CYS A 1 175 ? 10.919 7.549 4.005 1.00 97.31 175 CYS A C 1
ATOM 1357 O O . CYS A 1 175 ? 9.791 7.883 4.380 1.00 97.31 175 CYS A O 1
ATOM 1359 N N . GLU A 1 176 ? 11.883 7.239 4.882 1.00 96.44 176 GLU A N 1
ATOM 1360 C CA . GLU A 1 176 ? 11.619 7.061 6.319 1.00 96.44 176 GLU A CA 1
ATOM 1361 C C . GLU A 1 176 ? 11.018 8.323 6.947 1.00 96.44 176 GLU A C 1
ATOM 1363 O O . GLU A 1 176 ? 9.964 8.283 7.584 1.00 96.44 176 GLU A O 1
ATOM 1368 N N . SER A 1 177 ? 11.649 9.476 6.705 1.00 96.06 177 SER A N 1
ATOM 1369 C CA . SER A 1 177 ? 11.196 10.761 7.253 1.00 96.06 177 SER A CA 1
ATOM 1370 C C . SER A 1 177 ? 9.783 11.142 6.796 1.00 96.06 177 SER A C 1
ATOM 1372 O O . SER A 1 177 ? 9.000 11.684 7.581 1.00 96.06 177 SER A O 1
ATOM 1374 N N . ARG A 1 178 ? 9.434 10.819 5.545 1.00 95.62 178 ARG A N 1
ATOM 1375 C CA . ARG A 1 178 ? 8.113 11.074 4.962 1.00 95.62 178 ARG A CA 1
ATOM 1376 C C . ARG A 1 178 ? 7.055 10.139 5.542 1.00 95.62 178 ARG A C 1
ATOM 1378 O O . ARG A 1 178 ? 5.950 10.580 5.847 1.00 95.62 178 ARG A O 1
ATOM 1385 N N . ILE A 1 179 ? 7.388 8.867 5.725 1.00 97.94 179 ILE A N 1
ATOM 1386 C CA . ILE A 1 179 ? 6.483 7.877 6.318 1.00 97.94 179 ILE A CA 1
ATOM 1387 C C . ILE A 1 179 ? 6.247 8.197 7.800 1.00 97.94 179 ILE A C 1
ATOM 1389 O O . ILE A 1 179 ? 5.109 8.151 8.267 1.00 97.94 179 ILE A O 1
ATOM 1393 N N . GLU A 1 180 ? 7.274 8.657 8.515 1.00 97.44 180 GLU A N 1
ATOM 1394 C CA . GLU A 1 180 ? 7.139 9.158 9.884 1.00 97.44 180 GLU A CA 1
ATOM 1395 C C . GLU A 1 180 ? 6.249 10.411 9.965 1.00 97.44 180 GLU A C 1
ATOM 1397 O O . GLU A 1 180 ? 5.459 10.560 10.901 1.00 97.44 180 GLU A O 1
ATOM 1402 N N . GLU A 1 181 ? 6.341 11.320 8.989 1.00 97.44 181 GLU A N 1
ATOM 1403 C CA . GLU A 1 181 ? 5.444 12.476 8.884 1.00 97.44 181 GLU A CA 1
ATOM 1404 C C . GLU A 1 181 ? 3.981 12.031 8.742 1.00 97.44 181 GLU A C 1
ATOM 1406 O O . GLU A 1 181 ? 3.118 12.538 9.463 1.00 97.44 181 GLU A O 1
ATOM 1411 N N . ILE A 1 182 ? 3.708 11.039 7.885 1.00 98.06 182 ILE A N 1
ATOM 1412 C CA . ILE A 1 182 ? 2.370 10.451 7.704 1.00 98.06 182 ILE A CA 1
ATOM 1413 C C . ILE A 1 182 ? 1.884 9.812 9.011 1.00 98.06 182 ILE A C 1
ATOM 1415 O O . ILE A 1 182 ? 0.757 10.074 9.454 1.00 98.06 182 ILE A O 1
ATOM 1419 N N . ARG A 1 183 ? 2.745 9.032 9.678 1.00 97.38 183 ARG A N 1
ATOM 1420 C CA . ARG A 1 183 ? 2.441 8.384 10.961 1.00 97.38 183 ARG A CA 1
ATOM 1421 C C . ARG A 1 183 ? 2.045 9.416 12.022 1.00 97.38 183 ARG A C 1
ATOM 1423 O O . ARG A 1 183 ? 0.984 9.300 12.644 1.00 97.38 183 ARG A O 1
ATOM 1430 N N . LYS A 1 184 ? 2.834 10.488 12.157 1.00 97.19 184 LYS A N 1
ATOM 1431 C CA . LYS A 1 184 ? 2.564 11.619 13.064 1.00 97.19 184 LYS A CA 1
ATOM 1432 C C . LYS A 1 184 ? 1.306 12.392 12.685 1.00 97.19 184 LYS A C 1
ATOM 1434 O O . LYS A 1 184 ? 0.524 12.744 13.566 1.00 97.19 184 LYS A O 1
ATOM 1439 N N . TRP A 1 185 ? 1.084 12.645 11.396 1.00 97.62 185 TRP A N 1
ATOM 1440 C CA . TRP A 1 185 ? -0.086 13.373 10.904 1.00 97.62 185 TRP A CA 1
ATOM 1441 C C . TRP A 1 185 ? -1.393 12.686 11.300 1.00 97.62 185 TRP A C 1
ATOM 1443 O O . TRP A 1 185 ? -2.341 13.361 11.726 1.00 97.62 185 TRP A O 1
ATOM 1453 N N . HIS A 1 186 ? -1.431 11.357 11.192 1.00 97.62 186 HIS A N 1
ATOM 1454 C CA . HIS A 1 186 ? -2.567 10.554 11.626 1.00 97.62 186 HIS A CA 1
ATOM 1455 C C . HIS A 1 186 ? -2.564 10.272 13.129 1.00 97.62 186 HIS A C 1
ATOM 1457 O O . HIS A 1 186 ? -3.614 9.939 13.666 1.00 97.62 186 HIS A O 1
ATOM 1463 N N . GLY A 1 187 ? -1.450 10.473 13.836 1.00 96.19 187 GLY A N 1
ATOM 1464 C CA . GLY A 1 187 ? -1.337 10.206 15.269 1.00 96.19 187 GLY A CA 1
ATOM 1465 C C . GLY A 1 187 ? -1.340 8.711 15.582 1.00 96.19 187 GLY A C 1
ATOM 1466 O O . GLY A 1 187 ? -1.961 8.295 16.566 1.00 96.19 187 GLY A O 1
ATOM 1467 N N . PHE A 1 188 ? -0.737 7.914 14.702 1.00 95.69 188 PHE A N 1
ATOM 1468 C CA . PHE A 1 188 ? -0.395 6.525 14.986 1.00 95.69 188 PHE A CA 1
ATOM 1469 C C . PHE A 1 188 ? 0.778 6.498 15.974 1.00 95.69 188 PHE A C 1
ATOM 1471 O O . PHE A 1 188 ? 1.692 7.321 15.873 1.00 95.69 188 PHE A O 1
ATOM 1478 N N . SER A 1 189 ? 0.678 5.621 16.971 1.00 78.19 189 SER A N 1
ATOM 1479 C CA . SER A 1 189 ? 1.647 5.442 18.058 1.00 78.19 189 SER A CA 1
ATOM 1480 C C . SER A 1 189 ? 2.579 4.283 17.779 1.00 78.19 189 SER A C 1
ATOM 1482 O O . SER A 1 189 ? 2.033 3.260 17.315 1.00 78.19 189 SER A O 1
#

Radius of gyration: 15.24 Å; chains: 1; bounding box: 37×40×37 Å

Foldseek 3Di:
DEEEEEEAQAPPVVVCVVCLPPLLYAYEHAHEDDPPAPPNDQDQCPNLVQFLRYGGHHDHFAAELVNLLVCLVLPVVLSCVSSLHQAYEYADALCLDCPRPRGRYFYFLVSLLSSLLSRQVSCVVRHVSHYYYDYDHGRDPVSVVSSVLSNVCSSVVNPPPDRPPRHGPDDHDPCNVVSVVSCVSSVRD

Sequence (189 aa):
RVMIIDYDAHHGNGTQAALLNEERVAFLSVHQFQPGFYPGTGAMNEAPHAKKRIVNVPLPARAGDTVYEYVADQIFKPFAESFKPQMIFISVGFDAHWNDPITTLGLSSAGYFMLAEKSIALAEEFCDGRIVFVLEGGYDPVNVANGTEATFHALTKSPRRNEAGDTSPYEEPDCESRIEEIRKWHGFS